Protein AF-A0A4Y3JP46-F1 (afdb_monomer_lite)

Secondary structure (DSSP, 8-state):
-HHHHHHHHHHHHHHS-----GGGGTEEEE-S----TT---TT-TTT-S--HHHHHHHHHHHHTTPEEEE-HHHHH-SSGGG-EEEEEHHHHHHSPPBBTTSPBP---TT--SEEEEEEGGGGGGHHHHHHHHHHHHT--GGGEEEEEE-SS--EE---SS-SEES--SEEEEE-TTTS-GGGS----S-GGG-SEEEEPSS-HHHHHHHHHHHHHHTT-TTTS--EEEGGGHHHHHHHHHHHHHHHHHHHHHHHHHHHHHHHHHHHHHHHHHHHHHHHHHHHTT--HHHHHHHHHHHHHHHHHHHHHHHHHHSS-----

Sequence (320 aa):
MASVLTLVELVNLSLLPSTYPDEFSEYAVFYNTYSGKNNHEVISIENNVLSAQQDRLYQYLEENGMLLIGTVSYFMEEKEINRKICVNVNYLQKYPIISVTGQKITISPEETQRVFLVPERLENQFQEIKEHYLHGYFLDESQADFYLIRSKQEIHTFHPDEEIIYYPNVIEVQTRNNSAGNLRQIITGMGHFDPVKVPITQSVEETFEPIKKVLEENYLLDNYPVLTPLSEIKKVDLQRGLGGIKQRSLEILFALYLLITMIAYLVLISLKIKKQKYTIWRLNGISMIKTYRMIFLPFFIQYGALVLYTTFMDAPFAWL

pLDDT: mean 83.61, std 14.85, range [32.0, 97.44]

Structure (mmCIF, N/CA/C/O backbone):
data_AF-A0A4Y3JP46-F1
#
_entry.id   AF-A0A4Y3JP46-F1
#
loop_
_atom_site.group_PDB
_atom_site.id
_atom_site.type_symbol
_atom_site.label_atom_id
_atom_site.label_alt_id
_atom_site.label_comp_id
_atom_site.label_asym_id
_atom_site.label_entity_id
_atom_site.label_seq_id
_atom_site.pdbx_PDB_ins_code
_atom_site.Cartn_x
_atom_site.Cartn_y
_atom_site.Cartn_z
_atom_site.occupancy
_atom_site.B_iso_or_equiv
_atom_site.auth_seq_id
_atom_site.auth_comp_id
_atom_site.auth_asym_id
_atom_site.auth_atom_id
_atom_site.pdbx_PDB_model_num
ATOM 1 N N . MET A 1 1 ? 15.973 -15.020 -25.506 1.00 39.41 1 MET A N 1
ATOM 2 C CA . MET A 1 1 ? 14.713 -15.638 -25.030 1.00 39.41 1 MET A CA 1
ATOM 3 C C . MET A 1 1 ? 13.953 -14.733 -24.057 1.00 39.41 1 MET A C 1
ATOM 5 O O . MET A 1 1 ? 12.736 -14.710 -24.149 1.00 39.41 1 MET A O 1
ATOM 9 N N . ALA A 1 2 ? 14.621 -13.919 -23.227 1.00 40.53 2 ALA A N 1
ATOM 10 C CA . ALA A 1 2 ? 13.969 -12.963 -22.317 1.00 40.53 2 ALA A CA 1
ATOM 11 C C . ALA A 1 2 ? 13.116 -11.870 -23.008 1.00 40.53 2 ALA A C 1
ATOM 13 O O . ALA A 1 2 ? 12.076 -11.488 -22.482 1.00 40.53 2 ALA A O 1
ATOM 14 N N . SER A 1 3 ? 13.486 -11.421 -24.217 1.00 47.06 3 SER A N 1
ATOM 15 C CA . SER A 1 3 ? 12.702 -10.437 -24.992 1.00 47.06 3 SER A CA 1
ATOM 16 C C . SER A 1 3 ? 11.345 -10.960 -25.478 1.00 47.06 3 SER A C 1
ATOM 18 O O . SER A 1 3 ? 10.408 -10.190 -25.655 1.00 47.06 3 SER A O 1
ATOM 20 N N . VAL A 1 4 ? 11.229 -12.273 -25.696 1.00 48.28 4 VAL A N 1
ATOM 21 C CA . VAL A 1 4 ? 9.959 -12.914 -26.066 1.00 48.28 4 VAL A CA 1
ATOM 22 C C . VAL A 1 4 ? 9.085 -13.078 -24.825 1.00 48.28 4 VAL A C 1
ATOM 24 O O . VAL A 1 4 ? 7.884 -12.857 -24.908 1.00 48.28 4 VAL A O 1
ATOM 27 N N . LEU A 1 5 ? 9.690 -13.389 -23.673 1.00 45.78 5 LEU A N 1
ATOM 28 C CA . LEU A 1 5 ? 8.987 -13.515 -22.394 1.00 45.78 5 LEU A CA 1
ATOM 29 C C . LEU A 1 5 ? 8.328 -12.189 -21.979 1.00 45.78 5 LEU A C 1
ATOM 31 O O . LEU A 1 5 ? 7.139 -12.164 -21.691 1.00 45.78 5 LEU A O 1
ATOM 35 N N . THR A 1 6 ? 9.065 -11.079 -22.082 1.00 57.62 6 THR A N 1
ATOM 36 C CA . THR A 1 6 ? 8.553 -9.724 -21.792 1.00 57.62 6 THR A CA 1
ATOM 37 C C . THR A 1 6 ? 7.458 -9.285 -22.761 1.00 57.62 6 THR A C 1
ATOM 39 O O . THR A 1 6 ? 6.500 -8.641 -22.349 1.00 57.62 6 THR A O 1
ATOM 42 N N . LEU A 1 7 ? 7.548 -9.651 -24.043 1.00 56.59 7 LEU A N 1
ATOM 43 C CA . LEU A 1 7 ? 6.473 -9.406 -25.013 1.00 56.59 7 LEU A CA 1
ATOM 44 C C . LEU A 1 7 ? 5.215 -10.227 -24.702 1.00 56.59 7 LEU A C 1
ATOM 46 O O . LEU A 1 7 ? 4.114 -9.705 -24.827 1.00 56.59 7 LEU A O 1
ATOM 50 N N . VAL A 1 8 ? 5.365 -11.486 -24.286 1.00 61.50 8 VAL A N 1
ATOM 51 C CA . VAL A 1 8 ? 4.240 -12.359 -23.910 1.00 61.50 8 VAL A CA 1
ATOM 52 C C . VAL A 1 8 ? 3.561 -11.866 -22.632 1.00 61.50 8 VAL A C 1
ATOM 54 O O . VAL A 1 8 ? 2.336 -11.787 -22.595 1.00 61.50 8 VAL A O 1
ATOM 57 N N . GLU A 1 9 ? 4.328 -11.474 -21.614 1.00 58.16 9 GLU A N 1
ATOM 58 C CA . GLU A 1 9 ? 3.799 -10.863 -20.387 1.00 58.16 9 GLU A CA 1
ATOM 59 C C . GLU A 1 9 ? 3.063 -9.554 -20.680 1.00 58.16 9 GLU A C 1
ATOM 61 O O . GLU A 1 9 ? 1.965 -9.336 -20.174 1.00 58.16 9 GLU A O 1
ATOM 66 N N . LEU A 1 10 ? 3.611 -8.714 -21.561 1.00 60.47 10 LEU A N 1
ATOM 67 C CA . LEU A 1 10 ? 2.988 -7.449 -21.933 1.00 60.47 10 LEU A CA 1
ATOM 68 C C . LEU A 1 10 ? 1.701 -7.642 -22.750 1.00 60.47 10 LEU A C 1
ATOM 70 O O . LEU A 1 10 ? 0.717 -6.935 -22.531 1.00 60.47 10 LEU A O 1
ATOM 74 N N . VAL A 1 11 ? 1.686 -8.621 -23.661 1.00 64.50 11 VAL A N 1
ATOM 75 C CA . VAL A 1 11 ? 0.476 -9.020 -24.393 1.00 64.50 11 VAL A CA 1
ATOM 76 C C . VAL A 1 11 ? -0.572 -9.540 -23.410 1.00 64.50 11 VAL A C 1
ATOM 78 O O . VAL A 1 11 ? -1.710 -9.083 -23.458 1.00 64.50 11 VAL A O 1
ATOM 81 N N . ASN A 1 12 ? -0.191 -10.399 -22.462 1.00 60.81 12 ASN A N 1
ATOM 82 C CA . ASN A 1 12 ? -1.101 -10.908 -21.435 1.00 60.81 12 ASN A CA 1
ATOM 83 C C . ASN A 1 12 ? -1.668 -9.793 -20.543 1.00 60.81 12 ASN A C 1
ATOM 85 O O . ASN A 1 12 ? -2.875 -9.773 -20.316 1.00 60.81 12 ASN A O 1
ATOM 89 N N . LEU A 1 13 ? -0.850 -8.831 -20.094 1.00 58.88 13 LEU A N 1
ATOM 90 C CA . LEU A 1 13 ? -1.345 -7.675 -19.339 1.00 58.88 13 LEU A CA 1
ATOM 91 C C . LEU A 1 13 ? -2.296 -6.800 -20.174 1.00 58.88 13 LEU A C 1
ATOM 93 O O . LEU A 1 13 ? -3.277 -6.299 -19.635 1.00 58.88 13 LEU A O 1
ATOM 97 N N . SER A 1 14 ? -2.034 -6.617 -21.474 1.00 59.97 14 SER A N 1
ATOM 98 C CA . SER A 1 14 ? -2.890 -5.804 -22.356 1.00 59.97 14 SER A CA 1
ATOM 99 C C . SER A 1 14 ? -4.226 -6.465 -22.713 1.00 59.97 14 SER A C 1
ATOM 101 O O . SER A 1 14 ? -5.148 -5.783 -23.157 1.00 59.97 14 SER A O 1
ATOM 103 N N . LEU A 1 15 ? -4.329 -7.786 -22.533 1.00 56.16 15 LEU A N 1
ATOM 104 C CA . LEU A 1 15 ? -5.532 -8.573 -22.807 1.00 56.16 15 LEU A CA 1
ATOM 105 C C . LEU A 1 15 ? -6.475 -8.680 -21.602 1.00 56.16 15 LEU A C 1
ATOM 107 O O . LEU A 1 15 ? -7.600 -9.148 -21.769 1.00 56.16 15 LEU A O 1
ATOM 111 N N . LEU A 1 16 ? -6.053 -8.257 -20.406 1.00 56.78 16 LEU A N 1
ATOM 112 C CA . LEU A 1 16 ? -6.919 -8.248 -19.232 1.00 56.78 16 LEU A CA 1
ATOM 113 C C . LEU A 1 16 ? -7.829 -7.010 -19.275 1.00 56.78 16 LEU A C 1
ATOM 115 O O . LEU A 1 16 ? -7.322 -5.891 -19.172 1.00 56.78 16 LEU A O 1
ATOM 119 N N . PRO A 1 17 ? -9.162 -7.163 -19.390 1.00 50.06 17 PRO A N 1
ATOM 120 C CA . PRO A 1 17 ? -10.061 -6.043 -19.163 1.00 50.06 17 PRO A CA 1
ATOM 121 C C . PRO A 1 17 ? -9.921 -5.625 -17.698 1.00 50.06 17 PRO A C 1
ATOM 123 O O . PRO A 1 17 ? -10.293 -6.364 -16.790 1.00 50.06 17 PRO A O 1
ATOM 126 N N . SER A 1 18 ? -9.342 -4.455 -17.443 1.00 56.53 18 SER A N 1
ATOM 127 C CA . SER A 1 18 ? -9.254 -3.909 -16.092 1.00 56.53 18 SER A CA 1
ATOM 128 C C . SER A 1 18 ? -10.522 -3.119 -15.777 1.00 56.53 18 SER A C 1
ATOM 130 O O . SER A 1 18 ? -10.496 -1.895 -15.662 1.00 56.53 18 SER A O 1
ATOM 132 N N . THR A 1 19 ? -11.660 -3.806 -15.700 1.00 68.69 19 THR A N 1
ATOM 133 C CA . THR A 1 19 ? -12.832 -3.240 -15.028 1.00 68.69 19 THR A CA 1
ATOM 134 C C . THR A 1 19 ? -12.627 -3.447 -13.541 1.00 68.69 19 THR A C 1
ATOM 136 O O . THR A 1 19 ? -12.820 -4.549 -13.036 1.00 68.69 19 THR A O 1
ATOM 139 N N . TYR A 1 20 ? -12.145 -2.403 -12.878 1.00 77.38 20 TYR A N 1
ATOM 140 C CA . TYR A 1 20 ? -12.084 -2.350 -11.426 1.00 77.38 20 TYR A CA 1
ATOM 141 C C . TYR A 1 20 ? -13.444 -1.922 -10.861 1.00 77.38 20 TYR A C 1
ATOM 143 O O . TYR A 1 20 ? -14.194 -1.247 -11.574 1.00 77.38 20 TYR A O 1
ATOM 151 N N . PRO A 1 21 ? -13.750 -2.253 -9.595 1.00 82.06 21 PRO A N 1
ATOM 152 C CA . PRO A 1 21 ? -14.850 -1.619 -8.879 1.00 82.06 21 PRO A CA 1
ATOM 153 C C . PRO A 1 21 ? -14.715 -0.092 -8.903 1.00 82.06 21 PRO A C 1
ATOM 155 O O . PRO A 1 21 ? -13.597 0.430 -8.871 1.00 82.06 21 PRO A O 1
ATOM 158 N N . ASP A 1 22 ? -15.841 0.624 -8.901 1.00 82.69 22 ASP A N 1
ATOM 159 C CA . ASP A 1 22 ? -15.857 2.096 -8.942 1.00 82.69 22 ASP A CA 1
ATOM 160 C C . ASP A 1 22 ? -15.002 2.714 -7.820 1.00 82.69 22 ASP A C 1
ATOM 162 O O . ASP A 1 22 ? -14.283 3.687 -8.048 1.00 82.69 22 ASP A O 1
ATOM 166 N N . GLU A 1 23 ? -14.972 2.073 -6.646 1.00 86.88 23 GLU A N 1
ATOM 167 C CA . GLU A 1 23 ? -14.188 2.506 -5.486 1.00 86.88 23 GLU A CA 1
ATOM 168 C C . GLU A 1 23 ? -12.673 2.595 -5.763 1.00 86.88 23 GLU A C 1
ATOM 170 O O . GLU A 1 23 ? -11.979 3.440 -5.200 1.00 86.88 23 GLU A O 1
ATOM 175 N N . PHE A 1 24 ? -12.125 1.791 -6.681 1.00 88.69 24 PHE A N 1
ATOM 176 C CA . PHE A 1 24 ? -10.704 1.880 -7.053 1.00 88.69 24 PHE A CA 1
ATOM 177 C C . PHE A 1 24 ? -10.374 3.185 -7.791 1.00 88.69 24 PHE A C 1
ATOM 179 O O . PHE A 1 24 ? -9.206 3.556 -7.899 1.00 88.69 24 PHE A O 1
ATOM 186 N N . SER A 1 25 ? -11.380 3.884 -8.314 1.00 90.88 25 SER A N 1
ATOM 187 C CA . SER A 1 25 ? -11.208 5.213 -8.905 1.00 90.88 25 SER A CA 1
ATOM 188 C C . SER A 1 25 ? -11.390 6.339 -7.885 1.00 90.88 25 SER A C 1
ATOM 190 O O . SER A 1 25 ? -11.078 7.482 -8.202 1.00 90.88 25 SER A O 1
ATOM 192 N N . GLU A 1 26 ? -11.858 6.034 -6.670 1.00 95.00 26 GLU A N 1
ATOM 193 C CA . GLU A 1 26 ? -12.011 6.995 -5.568 1.00 95.00 26 GLU A CA 1
ATOM 194 C C . GLU A 1 26 ? -10.748 7.115 -4.709 1.00 95.00 26 GLU A C 1
ATOM 196 O O . GLU A 1 26 ? -10.624 8.057 -3.930 1.00 95.00 26 GLU A O 1
ATOM 201 N N . TYR A 1 27 ? -9.801 6.182 -4.839 1.00 96.19 27 TYR A N 1
ATOM 202 C CA . TYR A 1 27 ? -8.557 6.184 -4.076 1.00 96.19 27 TYR A CA 1
ATOM 203 C C . TYR A 1 27 ? -7.334 6.107 -4.972 1.00 96.19 27 TYR A C 1
ATOM 205 O O . TYR A 1 27 ? -7.305 5.438 -6.007 1.00 96.19 27 TYR A O 1
ATOM 213 N N . ALA A 1 28 ? -6.275 6.747 -4.500 1.00 96.31 28 ALA A N 1
ATOM 214 C CA . ALA A 1 28 ? -4.968 6.701 -5.106 1.00 96.31 28 ALA A CA 1
ATOM 215 C C . ALA A 1 28 ? -3.901 6.270 -4.100 1.00 96.31 28 ALA A C 1
ATOM 217 O O . ALA A 1 28 ? -4.087 6.320 -2.883 1.00 96.31 28 ALA A O 1
ATOM 218 N N . VAL A 1 29 ? -2.765 5.843 -4.632 1.00 95.31 29 VAL A N 1
ATOM 219 C CA . VAL A 1 29 ? -1.592 5.427 -3.864 1.00 95.31 29 VAL A CA 1
ATOM 220 C C . VAL A 1 29 ? -0.357 6.115 -4.418 1.00 95.31 29 VAL A C 1
ATOM 222 O O . VAL A 1 29 ? -0.297 6.454 -5.604 1.00 95.31 29 VAL A O 1
ATOM 225 N N . PHE A 1 30 ? 0.650 6.322 -3.574 1.00 92.44 30 PHE A N 1
ATOM 226 C CA . PHE A 1 30 ? 1.959 6.724 -4.073 1.00 92.44 30 PHE A CA 1
ATOM 227 C C . PHE A 1 30 ? 2.579 5.523 -4.765 1.00 92.44 30 PHE A C 1
ATOM 229 O O . PHE A 1 30 ? 2.918 4.528 -4.128 1.00 92.44 30 PHE A O 1
ATOM 236 N N . TYR A 1 31 ? 2.687 5.600 -6.085 1.00 87.81 31 TYR A N 1
ATOM 237 C CA . TYR A 1 31 ? 3.165 4.497 -6.899 1.00 87.81 31 TYR A CA 1
ATOM 238 C C . TYR A 1 31 ? 4.441 4.887 -7.628 1.00 87.81 31 TYR A C 1
ATOM 240 O O . TYR A 1 31 ? 4.551 6.008 -8.117 1.00 87.81 31 TYR A O 1
ATOM 248 N N . ASN A 1 32 ? 5.390 3.951 -7.732 1.00 74.38 32 ASN A N 1
ATOM 249 C CA . ASN A 1 32 ? 6.778 4.226 -8.130 1.00 74.38 32 ASN A CA 1
ATOM 250 C C . ASN A 1 32 ? 7.513 5.115 -7.133 1.00 74.38 32 ASN A C 1
ATOM 252 O O . ASN A 1 32 ? 7.906 6.236 -7.448 1.00 74.38 32 ASN A O 1
ATOM 256 N N . THR A 1 33 ? 7.703 4.609 -5.924 1.00 76.44 33 THR A N 1
ATOM 257 C CA . THR A 1 33 ? 8.557 5.275 -4.945 1.00 76.44 33 THR A CA 1
ATOM 258 C C . THR A 1 33 ? 10.020 5.162 -5.359 1.00 76.44 33 THR A C 1
ATOM 260 O O . THR A 1 33 ? 10.461 4.090 -5.781 1.00 76.44 33 THR A O 1
ATOM 263 N N . TYR A 1 34 ? 10.787 6.239 -5.213 1.00 72.38 34 TYR A N 1
ATOM 264 C CA . TYR A 1 34 ? 12.215 6.252 -5.538 1.00 72.38 34 TYR A CA 1
ATOM 265 C C . TYR A 1 34 ? 13.067 6.413 -4.277 1.00 72.38 34 TYR A C 1
ATOM 267 O O . TYR A 1 34 ? 12.654 7.016 -3.284 1.00 72.38 34 TYR A O 1
ATOM 275 N N . SER A 1 35 ? 14.301 5.907 -4.330 1.00 65.00 35 SER A N 1
ATOM 276 C CA . SER A 1 35 ? 15.325 6.339 -3.382 1.00 65.00 35 SER A CA 1
ATOM 277 C C . SER A 1 35 ? 15.741 7.759 -3.758 1.00 65.00 35 SER A C 1
ATOM 279 O O . SER A 1 35 ? 16.409 7.968 -4.773 1.00 65.00 35 SER A O 1
ATOM 281 N N . GLY A 1 36 ? 15.292 8.732 -2.969 1.00 61.78 36 GLY A N 1
ATOM 282 C CA . GLY A 1 36 ? 15.588 10.145 -3.155 1.00 61.78 36 GLY A CA 1
ATOM 283 C C . GLY A 1 36 ? 17.079 10.478 -3.038 1.00 61.78 36 GLY A C 1
ATOM 284 O O . GLY A 1 36 ? 17.885 9.703 -2.520 1.00 61.78 36 GLY A O 1
ATOM 285 N N . LYS A 1 37 ? 17.455 11.674 -3.500 1.00 58.09 37 LYS A N 1
ATOM 286 C CA . LYS A 1 37 ? 18.837 12.192 -3.499 1.00 58.09 37 LYS A CA 1
ATOM 287 C C . LYS A 1 37 ? 19.380 12.459 -2.096 1.00 58.09 37 LYS A C 1
ATOM 289 O O . LYS A 1 37 ? 20.584 12.632 -1.929 1.00 58.09 37 LYS A O 1
ATOM 294 N N . ASN A 1 38 ? 18.500 12.510 -1.101 1.00 56.22 38 ASN A N 1
ATOM 295 C CA . ASN A 1 38 ? 18.836 12.914 0.260 1.00 56.22 38 ASN A CA 1
ATOM 296 C C . ASN A 1 38 ? 19.354 11.757 1.131 1.00 56.22 38 ASN A C 1
ATOM 298 O O . ASN A 1 38 ? 19.505 11.957 2.336 1.00 56.22 38 ASN A O 1
ATOM 302 N N . ASN A 1 39 ? 19.572 10.559 0.558 1.00 51.31 39 ASN A N 1
ATOM 303 C CA . ASN A 1 39 ? 19.925 9.311 1.260 1.00 51.31 39 ASN A CA 1
ATOM 304 C C . ASN A 1 39 ? 19.048 9.007 2.492 1.00 51.31 39 ASN A C 1
ATOM 306 O O . ASN A 1 39 ? 19.402 8.168 3.315 1.00 51.31 39 ASN A O 1
ATOM 310 N N . HIS A 1 40 ? 17.901 9.679 2.626 1.00 53.53 40 HIS A N 1
ATOM 311 C CA . HIS A 1 40 ? 16.853 9.267 3.533 1.00 53.53 40 HIS A CA 1
ATOM 312 C C . HIS A 1 40 ? 16.237 8.050 2.871 1.00 53.53 40 HIS A C 1
ATOM 314 O O . HIS A 1 40 ? 15.491 8.165 1.893 1.00 53.53 40 HIS A O 1
ATOM 320 N N . GLU A 1 41 ? 16.643 6.876 3.344 1.00 52.12 41 GLU A N 1
ATOM 321 C CA . GLU A 1 41 ? 15.962 5.654 2.975 1.00 52.12 41 GLU A CA 1
ATOM 322 C C . GLU A 1 41 ? 14.478 5.863 3.278 1.00 52.12 41 GLU A C 1
ATOM 324 O O . GLU A 1 41 ? 14.100 6.265 4.379 1.00 52.12 41 GLU A O 1
ATOM 329 N N . VAL A 1 42 ? 13.630 5.578 2.287 1.00 53.00 42 VAL A N 1
ATOM 330 C CA . VAL A 1 42 ? 12.175 5.480 2.479 1.00 53.00 42 VAL A CA 1
ATOM 331 C C . VAL A 1 42 ? 11.862 4.509 3.631 1.00 53.00 42 VAL A C 1
ATOM 333 O O . VAL A 1 42 ? 10.809 4.596 4.253 1.00 53.00 42 VAL A O 1
ATOM 336 N N . ILE A 1 43 ? 12.809 3.627 3.965 1.00 49.69 43 ILE A N 1
ATOM 337 C CA . ILE A 1 43 ? 12.795 2.741 5.120 1.00 49.69 43 ILE A CA 1
ATOM 338 C C . ILE A 1 43 ? 14.224 2.685 5.680 1.00 49.69 43 ILE A C 1
ATOM 340 O O . ILE A 1 43 ? 15.024 1.902 5.182 1.00 49.69 43 ILE A O 1
ATOM 344 N N . SER A 1 44 ? 14.571 3.486 6.695 1.00 43.31 44 SER A N 1
ATOM 345 C CA . SER A 1 44 ? 15.837 3.270 7.412 1.00 43.31 44 SER A CA 1
ATOM 346 C C . SER A 1 44 ? 15.701 2.042 8.312 1.00 43.31 44 SER A C 1
ATOM 348 O O . SER A 1 44 ? 15.168 2.135 9.422 1.00 43.31 44 SER A O 1
ATOM 350 N N . ILE A 1 45 ? 16.151 0.884 7.827 1.00 42.88 45 ILE A N 1
ATOM 351 C CA . ILE A 1 45 ? 16.072 -0.396 8.554 1.00 42.88 45 ILE A CA 1
ATOM 352 C C . ILE A 1 45 ? 16.947 -0.355 9.823 1.00 42.88 45 ILE A C 1
ATOM 354 O O . ILE A 1 45 ? 16.650 -1.028 10.807 1.00 42.88 45 ILE A O 1
ATOM 358 N N . GLU A 1 46 ? 17.990 0.481 9.846 1.00 39.47 46 GLU A N 1
ATOM 359 C CA . GLU A 1 46 ? 18.992 0.475 10.919 1.00 39.47 46 GLU A CA 1
ATOM 360 C C . GLU A 1 46 ? 18.564 1.170 12.223 1.00 39.47 46 GLU A C 1
ATOM 362 O O . GLU A 1 46 ? 19.092 0.822 13.277 1.00 39.47 46 GLU A O 1
ATOM 367 N N . ASN A 1 47 ? 17.608 2.111 12.204 1.00 41.50 47 ASN A N 1
ATOM 368 C CA . ASN A 1 47 ? 17.363 2.987 13.365 1.00 41.50 47 ASN A CA 1
ATOM 369 C C . ASN A 1 47 ? 15.981 2.886 14.017 1.00 41.50 47 ASN A C 1
ATOM 371 O O . ASN A 1 47 ? 15.742 3.589 14.995 1.00 41.50 47 ASN A O 1
ATOM 375 N N . ASN A 1 48 ? 15.086 2.006 13.552 1.00 46.22 48 ASN A N 1
ATOM 376 C CA . ASN A 1 48 ? 13.810 1.738 14.235 1.00 46.22 48 ASN A CA 1
ATOM 377 C C . ASN A 1 48 ? 12.966 2.999 14.549 1.00 46.22 48 ASN A C 1
ATOM 379 O O . ASN A 1 48 ? 12.197 3.015 15.509 1.00 46.22 48 ASN A O 1
ATOM 383 N N . VAL A 1 49 ? 13.059 4.056 13.737 1.00 50.81 49 VAL A N 1
ATOM 384 C CA . VAL A 1 49 ? 12.281 5.291 13.911 1.00 50.81 49 VAL A CA 1
ATOM 385 C C . VAL A 1 49 ? 11.805 5.766 12.542 1.00 50.81 49 VAL A C 1
ATOM 387 O O . VAL A 1 49 ? 12.619 5.968 11.644 1.00 50.81 49 VAL A O 1
ATOM 390 N N . LEU A 1 50 ? 10.487 5.946 12.385 1.00 58.06 50 LEU A N 1
ATOM 391 C CA . LEU A 1 50 ? 9.945 6.686 11.244 1.00 58.06 50 LEU A CA 1
ATOM 392 C C . LEU A 1 50 ? 10.557 8.081 11.281 1.00 58.06 50 LEU A C 1
ATOM 394 O O . LEU A 1 50 ? 10.514 8.732 12.329 1.00 58.06 50 LEU A O 1
ATOM 398 N N . SER A 1 51 ? 11.137 8.544 10.178 1.00 69.81 51 SER A N 1
ATOM 399 C CA . SER A 1 51 ? 11.727 9.878 10.179 1.00 69.81 51 SER A CA 1
ATOM 400 C C . SER A 1 51 ? 10.641 10.908 10.524 1.00 69.81 51 SER A C 1
ATOM 402 O O . SER A 1 51 ? 9.474 10.740 10.157 1.00 69.81 51 SER A O 1
ATOM 404 N N . ALA A 1 52 ? 10.989 11.973 11.252 1.00 76.19 52 ALA A N 1
ATOM 405 C CA . ALA A 1 52 ? 10.018 13.010 11.621 1.00 76.19 52 ALA A CA 1
ATOM 406 C C . ALA A 1 52 ? 9.289 13.568 10.381 1.00 76.19 52 ALA A C 1
ATOM 408 O O . ALA A 1 52 ? 8.124 13.944 10.448 1.00 76.19 52 ALA A O 1
ATOM 409 N N . GLN A 1 53 ? 9.968 13.551 9.234 1.00 79.50 53 GLN A N 1
ATOM 410 C CA . GLN A 1 53 ? 9.452 13.893 7.917 1.00 79.50 53 GLN A CA 1
ATOM 411 C C . GLN A 1 53 ? 8.310 12.966 7.470 1.00 79.50 53 GLN 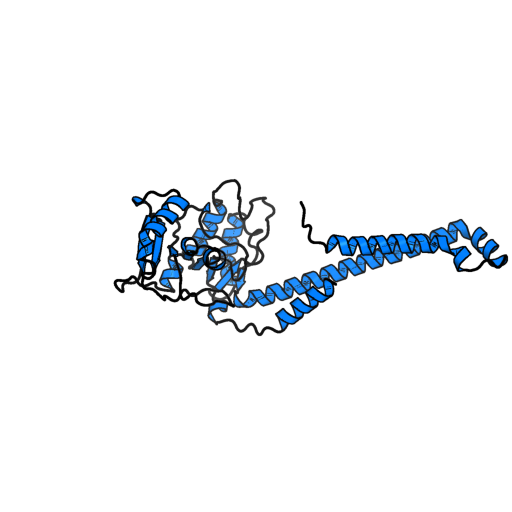A C 1
ATOM 413 O O . GLN A 1 53 ? 7.270 13.437 7.010 1.00 79.50 53 GLN A O 1
ATOM 418 N N . GLN A 1 54 ? 8.477 11.649 7.613 1.00 79.69 54 GLN A N 1
ATOM 419 C CA . GLN A 1 54 ? 7.446 10.670 7.261 1.00 79.69 54 GLN A CA 1
ATOM 420 C C . GLN A 1 54 ? 6.249 10.728 8.212 1.00 79.69 54 GLN A C 1
ATOM 422 O O . GLN A 1 54 ? 5.116 10.567 7.764 1.00 79.69 54 GLN A O 1
ATOM 427 N N . ASP A 1 55 ? 6.479 11.012 9.497 1.00 83.88 55 ASP A N 1
ATOM 428 C CA . ASP A 1 55 ? 5.395 11.172 10.473 1.00 83.88 55 ASP A CA 1
ATOM 429 C C . ASP A 1 55 ? 4.516 12.386 10.133 1.00 83.88 55 ASP A C 1
ATOM 431 O O . ASP A 1 55 ? 3.292 12.296 10.192 1.00 83.88 55 ASP A O 1
ATOM 435 N N . ARG A 1 56 ? 5.118 13.489 9.658 1.00 88.38 56 ARG A N 1
ATOM 436 C CA . ARG A 1 56 ? 4.377 14.661 9.158 1.00 88.38 56 ARG A CA 1
ATOM 437 C C . ARG A 1 56 ? 3.516 14.347 7.941 1.00 88.38 56 ARG A C 1
ATOM 439 O O . ARG A 1 56 ? 2.368 14.787 7.892 1.00 88.38 56 ARG A O 1
ATOM 446 N N . LEU A 1 57 ? 4.047 13.591 6.979 1.00 89.81 57 LEU A N 1
ATOM 447 C CA . LEU A 1 57 ? 3.266 13.145 5.826 1.00 89.81 57 LEU A CA 1
ATOM 448 C C . LEU A 1 57 ? 2.108 12.248 6.274 1.00 89.81 57 LEU A C 1
ATOM 450 O O . LEU A 1 57 ? 0.971 12.492 5.885 1.00 89.81 57 LEU A O 1
ATOM 454 N N . TYR A 1 58 ? 2.381 11.251 7.117 1.00 88.94 58 TYR A N 1
ATOM 455 C CA . TYR A 1 58 ? 1.358 10.342 7.633 1.00 88.94 58 TYR A CA 1
ATOM 456 C C . TYR A 1 58 ? 0.251 11.104 8.371 1.00 88.94 58 TYR A C 1
ATOM 458 O O . TYR A 1 58 ? -0.923 10.889 8.082 1.00 88.94 58 TYR A O 1
ATOM 466 N N . GLN A 1 59 ? 0.618 12.031 9.265 1.00 90.88 59 GLN A N 1
ATOM 467 C CA . GLN A 1 59 ? -0.325 12.893 9.978 1.00 90.88 59 GLN A CA 1
ATOM 468 C C . GLN A 1 59 ? -1.229 13.644 8.997 1.00 90.88 59 GLN A C 1
ATOM 470 O O . GLN A 1 59 ? -2.449 13.606 9.135 1.00 90.88 59 GLN A O 1
ATOM 475 N N . TYR A 1 60 ? -0.637 14.303 7.998 1.00 94.75 60 TYR A N 1
ATOM 476 C CA . TYR A 1 60 ? -1.403 15.053 7.010 1.00 94.75 60 TYR A CA 1
ATOM 477 C C . TYR A 1 60 ? -2.383 14.150 6.250 1.00 94.75 60 TYR A C 1
ATOM 479 O O . TYR A 1 60 ? -3.549 14.501 6.089 1.00 94.75 60 TYR A O 1
ATOM 487 N N . LEU A 1 61 ? -1.933 12.977 5.800 1.00 94.94 61 LEU A N 1
ATOM 488 C CA . LEU A 1 61 ? -2.778 12.030 5.072 1.00 94.94 61 LEU A CA 1
ATOM 489 C C . LEU A 1 61 ? -3.922 11.502 5.951 1.00 94.94 61 LEU A C 1
ATOM 491 O O . LEU A 1 61 ? -5.066 11.461 5.502 1.00 94.94 61 LEU A O 1
ATOM 495 N N . GLU A 1 62 ? -3.638 11.140 7.204 1.00 93.00 62 GLU A N 1
ATOM 496 C CA . GLU A 1 62 ? -4.634 10.665 8.172 1.00 93.00 62 GLU A CA 1
ATOM 497 C C . GLU A 1 62 ? -5.706 11.724 8.461 1.00 93.00 62 GLU A C 1
ATOM 499 O O . GLU A 1 62 ? -6.898 11.419 8.379 1.00 93.00 62 GLU A O 1
ATOM 504 N N . GLU A 1 63 ? -5.303 12.975 8.710 1.00 94.62 63 GLU A N 1
ATOM 505 C CA . GLU A 1 63 ? -6.210 14.114 8.926 1.00 94.62 63 GLU A CA 1
ATOM 506 C C . GLU A 1 63 ? -7.080 14.420 7.693 1.00 94.62 63 GLU A C 1
ATOM 508 O O . GLU A 1 63 ? -8.182 14.950 7.831 1.00 94.62 63 GLU A O 1
ATOM 513 N N . ASN A 1 64 ? -6.619 14.042 6.496 1.00 95.94 64 ASN A N 1
ATOM 514 C CA . ASN A 1 64 ? -7.336 14.208 5.228 1.00 95.94 64 ASN A CA 1
ATOM 515 C C . ASN A 1 64 ? -8.023 12.917 4.744 1.00 95.94 64 ASN A C 1
ATOM 517 O O . ASN A 1 64 ? -8.324 12.769 3.560 1.00 95.94 64 ASN A O 1
ATOM 521 N N . GLY A 1 65 ? -8.314 11.983 5.653 1.00 95.81 65 GLY A N 1
ATOM 522 C CA . GLY A 1 65 ? -9.196 10.848 5.365 1.00 95.81 65 GLY A CA 1
ATOM 523 C C . GLY A 1 65 ? -8.521 9.655 4.688 1.00 95.81 65 GLY A C 1
ATOM 524 O O . GLY A 1 65 ? -9.216 8.796 4.146 1.00 95.81 65 GLY A O 1
ATOM 525 N N . MET A 1 66 ? -7.188 9.565 4.728 1.00 95.62 66 MET A N 1
ATOM 526 C CA . MET A 1 66 ? -6.456 8.360 4.326 1.00 95.62 66 MET A CA 1
ATOM 527 C C . MET A 1 66 ? -7.045 7.116 4.985 1.00 95.62 66 MET A C 1
ATOM 529 O O . MET A 1 66 ? -7.222 7.090 6.208 1.00 95.62 66 MET A O 1
ATOM 533 N N . LEU A 1 67 ? -7.246 6.057 4.203 1.00 96.69 67 LEU A N 1
ATOM 534 C CA . LEU A 1 67 ? -7.482 4.726 4.748 1.00 96.69 67 LEU A CA 1
ATOM 535 C C . LEU A 1 67 ? -6.150 3.999 4.888 1.00 96.69 67 LEU A C 1
ATOM 537 O O . LEU A 1 67 ? -5.357 3.952 3.948 1.00 96.69 67 LEU A O 1
ATOM 541 N N . LEU A 1 68 ? -5.935 3.394 6.049 1.00 95.50 68 LEU A N 1
ATOM 542 C CA . LEU A 1 68 ? -4.899 2.390 6.225 1.00 95.50 68 LEU A CA 1
ATOM 543 C C . LEU A 1 68 ? -5.547 1.011 6.107 1.00 95.50 68 LEU A C 1
ATOM 545 O O . LEU A 1 68 ? -6.526 0.737 6.799 1.00 95.50 68 LEU A O 1
ATOM 549 N N . ILE A 1 69 ? -5.011 0.161 5.235 1.00 95.94 69 ILE A N 1
ATOM 550 C CA . ILE A 1 69 ? -5.425 -1.235 5.056 1.00 95.94 69 ILE A CA 1
ATOM 551 C C . ILE A 1 69 ? -4.226 -2.072 4.591 1.00 95.94 69 ILE A C 1
ATOM 553 O O . ILE A 1 69 ? -4.017 -2.341 3.408 1.00 95.94 69 ILE A O 1
ATOM 557 N N . GLY A 1 70 ? -3.390 -2.461 5.551 1.00 94.19 70 GLY A N 1
ATOM 558 C CA . GLY A 1 70 ? -2.223 -3.313 5.332 1.00 94.19 70 GLY A CA 1
ATOM 559 C C . GLY A 1 70 ? -2.590 -4.791 5.433 1.00 94.19 70 GLY A C 1
ATOM 560 O O . GLY A 1 70 ? -2.884 -5.278 6.521 1.00 94.19 70 GLY A O 1
ATOM 561 N N . THR A 1 71 ? -2.541 -5.517 4.315 1.00 93.75 71 THR A N 1
ATOM 562 C CA . THR A 1 71 ? -2.936 -6.940 4.235 1.00 93.75 71 THR A CA 1
ATOM 563 C C . THR A 1 71 ? -1.779 -7.886 3.905 1.00 93.75 71 THR A C 1
ATOM 565 O O . THR A 1 71 ? -1.990 -9.088 3.780 1.00 93.75 71 THR A O 1
ATOM 568 N N . VAL A 1 72 ? -0.552 -7.377 3.743 1.00 90.19 72 VAL A N 1
ATOM 569 C CA . VAL A 1 72 ? 0.609 -8.195 3.335 1.00 90.19 72 VAL A CA 1
ATOM 570 C C . VAL A 1 72 ? 0.834 -9.358 4.303 1.00 90.19 72 VAL A C 1
ATOM 572 O O . VAL A 1 72 ? 0.957 -10.499 3.867 1.00 90.19 72 VAL A O 1
ATOM 575 N N . SER A 1 73 ? 0.801 -9.093 5.613 1.00 90.88 73 SER A N 1
ATOM 576 C CA . SER A 1 73 ? 0.937 -10.133 6.641 1.00 90.88 73 SER A CA 1
ATOM 577 C C . SER A 1 73 ? -0.173 -11.186 6.548 1.00 90.88 73 SER A C 1
ATOM 579 O O . SER A 1 73 ? 0.109 -12.375 6.645 1.00 90.88 73 SER A O 1
ATOM 581 N N . TYR A 1 74 ? -1.417 -10.785 6.280 1.00 93.25 74 TYR A N 1
ATOM 582 C CA . TYR A 1 74 ? -2.525 -11.725 6.104 1.00 93.25 74 TYR A CA 1
ATOM 583 C C . TYR A 1 74 ? -2.285 -12.730 4.966 1.00 93.25 74 TYR A C 1
ATOM 585 O O . TYR A 1 74 ? -2.567 -13.917 5.133 1.00 93.25 74 TYR A O 1
ATOM 593 N N . PHE A 1 75 ? -1.746 -12.272 3.833 1.00 90.38 75 PHE A N 1
ATOM 594 C CA . PHE A 1 75 ? -1.513 -13.124 2.663 1.00 90.38 75 PHE A CA 1
ATOM 595 C C . PHE A 1 75 ? -0.197 -13.908 2.715 1.00 90.38 75 PHE A C 1
ATOM 597 O O . PHE A 1 75 ? -0.136 -15.012 2.178 1.00 90.38 75 PHE A O 1
ATOM 604 N N . MET A 1 76 ? 0.854 -13.349 3.323 1.00 89.50 76 MET A N 1
ATOM 605 C CA . MET A 1 76 ? 2.202 -13.928 3.275 1.00 89.50 76 MET A CA 1
ATOM 606 C C . MET A 1 76 ? 2.566 -14.781 4.494 1.00 89.50 76 MET A C 1
ATOM 608 O O . MET A 1 76 ? 3.443 -15.634 4.382 1.00 89.50 76 MET A O 1
ATOM 612 N N . GLU A 1 77 ? 1.925 -14.587 5.650 1.00 90.69 77 GLU A N 1
ATOM 613 C CA . GLU A 1 77 ? 2.256 -15.362 6.851 1.00 90.69 77 GLU A CA 1
ATOM 614 C C . GLU A 1 77 ? 1.761 -16.811 6.755 1.00 90.69 77 GLU A C 1
ATOM 616 O O . GLU A 1 77 ? 0.590 -17.100 6.478 1.00 90.69 77 GLU A O 1
ATOM 621 N N . GLU A 1 78 ? 2.655 -17.750 7.061 1.00 88.31 78 GLU A N 1
ATOM 622 C CA . GLU A 1 78 ? 2.330 -19.177 7.074 1.00 88.31 78 GLU A CA 1
ATOM 623 C C . GLU A 1 78 ? 1.441 -19.542 8.265 1.00 88.31 78 GLU A C 1
ATOM 625 O O . GLU A 1 78 ? 0.470 -20.288 8.121 1.00 88.31 78 GLU A O 1
ATOM 630 N N . LYS A 1 79 ? 1.760 -19.005 9.449 1.00 88.00 79 LYS A N 1
ATOM 631 C CA . LYS A 1 79 ? 1.044 -19.313 10.688 1.00 88.00 79 LYS A CA 1
ATOM 632 C C . LYS A 1 79 ? -0.209 -18.461 10.811 1.00 88.00 79 LYS A C 1
ATOM 634 O O . LYS A 1 79 ? -0.139 -17.237 10.762 1.00 88.00 79 LYS A O 1
ATOM 639 N N . GLU A 1 80 ? -1.343 -19.113 11.067 1.00 85.44 80 GLU A N 1
ATOM 640 C CA . GLU A 1 80 ? -2.640 -18.442 11.215 1.00 85.44 80 GLU A CA 1
ATOM 641 C C . GLU A 1 80 ? -2.596 -17.339 12.289 1.00 85.44 80 GLU A C 1
ATOM 643 O O . GLU A 1 80 ? -3.089 -16.240 12.053 1.00 85.44 80 GLU A O 1
ATOM 648 N N . ILE A 1 81 ? -1.918 -17.585 13.413 1.00 86.12 81 ILE A N 1
ATOM 649 C CA . ILE A 1 81 ? -1.781 -16.622 14.516 1.00 86.12 81 ILE A CA 1
ATOM 650 C C . ILE A 1 81 ? -1.019 -15.340 14.140 1.00 86.12 81 ILE A C 1
ATOM 652 O O . ILE A 1 81 ? -1.248 -14.304 14.752 1.00 86.12 81 ILE A O 1
ATOM 656 N N . ASN A 1 82 ? -0.155 -15.391 13.119 1.00 87.00 82 ASN A N 1
ATOM 657 C CA . ASN A 1 82 ? 0.626 -14.238 12.668 1.00 87.00 82 ASN A CA 1
ATOM 658 C C . ASN A 1 82 ? -0.110 -13.403 11.612 1.00 87.00 82 ASN A C 1
ATOM 660 O O . ASN A 1 82 ? 0.236 -12.240 11.402 1.00 87.00 82 ASN A O 1
ATOM 664 N N . ARG A 1 83 ? -1.095 -13.985 10.914 1.00 92.19 83 ARG A N 1
ATOM 665 C CA . ARG A 1 83 ? -1.815 -13.327 9.815 1.00 92.19 83 ARG A CA 1
ATOM 666 C C . ARG A 1 83 ? -2.653 -12.177 10.353 1.00 92.19 83 ARG A C 1
ATOM 668 O O . ARG A 1 83 ? -3.776 -12.377 10.813 1.00 92.19 83 ARG A O 1
ATOM 675 N N . LYS A 1 84 ? -2.142 -10.956 10.243 1.00 93.44 84 LYS A N 1
ATOM 676 C CA . LYS A 1 84 ? -2.875 -9.757 10.651 1.00 93.44 84 LYS A CA 1
ATOM 677 C C . LYS A 1 84 ? -3.235 -8.863 9.480 1.00 93.44 84 LYS A C 1
ATOM 679 O O . LYS A 1 84 ? -2.550 -8.828 8.456 1.00 93.44 84 LYS A O 1
ATOM 684 N N . ILE A 1 85 ? -4.284 -8.086 9.695 1.00 95.69 85 ILE A N 1
ATOM 685 C CA . ILE A 1 85 ? -4.644 -6.936 8.875 1.00 95.69 85 ILE A CA 1
ATOM 686 C C . ILE A 1 85 ? -4.465 -5.691 9.739 1.00 95.69 85 ILE A C 1
ATOM 688 O O . ILE A 1 85 ? -4.931 -5.662 10.873 1.00 95.69 85 ILE A O 1
ATOM 692 N N . CYS A 1 86 ? -3.791 -4.669 9.228 1.00 95.25 86 CYS A N 1
ATOM 693 C CA . CYS A 1 86 ? -3.645 -3.392 9.925 1.00 95.25 86 CYS A CA 1
ATOM 694 C C . CYS A 1 86 ? -4.596 -2.364 9.314 1.00 95.25 86 CYS A C 1
ATOM 696 O O . CYS A 1 86 ? -4.566 -2.166 8.101 1.00 95.25 86 CYS A O 1
ATOM 698 N N . VAL A 1 87 ? -5.400 -1.695 10.138 1.00 96.81 87 VAL A N 1
ATOM 699 C CA . VAL A 1 87 ? -6.337 -0.648 9.703 1.00 96.81 87 VAL A CA 1
ATOM 700 C C . VAL A 1 87 ? -6.231 0.598 10.570 1.00 96.81 87 VAL A C 1
ATOM 702 O O . VAL A 1 87 ? -5.722 0.514 11.681 1.00 96.81 87 VAL A O 1
ATOM 705 N N . ASN A 1 88 ? -6.716 1.750 10.104 1.00 96.00 88 ASN A N 1
ATOM 706 C CA . ASN A 1 88 ? -6.820 2.962 10.927 1.00 96.00 88 ASN A CA 1
ATOM 707 C C . ASN A 1 88 ? -8.276 3.312 11.262 1.00 96.00 88 ASN A C 1
ATOM 709 O O . ASN A 1 88 ? -9.225 2.666 10.814 1.00 96.00 88 ASN A O 1
ATOM 713 N N . VAL A 1 89 ? -8.460 4.369 12.053 1.00 96.19 89 VAL A N 1
ATOM 714 C CA . VAL A 1 89 ? -9.792 4.830 12.472 1.00 96.19 89 VAL A CA 1
ATOM 715 C C . VAL A 1 89 ? -10.651 5.259 11.276 1.00 96.19 89 VAL A C 1
ATOM 717 O O . VAL A 1 89 ? -11.838 4.940 11.248 1.00 96.19 89 VAL A O 1
ATOM 720 N N . ASN A 1 90 ? -10.068 5.901 10.257 1.00 97.06 90 ASN A N 1
ATOM 721 C CA . ASN A 1 90 ? -10.789 6.284 9.035 1.00 97.06 90 ASN A CA 1
ATOM 722 C C . ASN A 1 90 ? -11.345 5.057 8.292 1.00 97.06 90 ASN A C 1
ATOM 724 O O . ASN A 1 90 ? -12.484 5.081 7.825 1.00 97.06 90 ASN A O 1
ATOM 728 N N . TYR A 1 91 ? -10.582 3.956 8.242 1.00 97.25 91 TYR A N 1
ATOM 729 C CA . TYR A 1 91 ? -11.069 2.686 7.703 1.00 97.25 91 TYR A CA 1
ATOM 730 C C . TYR A 1 91 ? -12.276 2.173 8.488 1.00 97.25 91 TYR A C 1
ATOM 732 O O . TYR A 1 91 ? -13.296 1.868 7.881 1.00 97.25 91 TYR A O 1
ATOM 740 N N . LEU A 1 92 ? -12.216 2.142 9.824 1.00 96.75 92 LEU A N 1
ATOM 741 C CA . LEU A 1 92 ? -13.340 1.676 10.652 1.00 96.75 92 LEU A CA 1
ATOM 742 C C . LEU A 1 92 ? -14.589 2.563 10.538 1.00 96.75 92 LEU A C 1
ATOM 744 O O . LEU A 1 92 ? -15.709 2.075 10.688 1.00 96.75 92 LEU A O 1
ATOM 748 N N . GLN A 1 93 ? -14.418 3.861 10.275 1.00 96.19 93 GLN A N 1
ATOM 749 C CA . GLN A 1 93 ? -15.537 4.770 10.020 1.00 96.19 93 GLN A CA 1
ATOM 750 C C . GLN A 1 93 ? -16.246 4.437 8.702 1.00 96.19 93 GLN A C 1
ATOM 752 O O . GLN A 1 93 ? -17.478 4.461 8.658 1.00 96.19 93 GLN A O 1
ATOM 757 N N . LYS A 1 94 ? -15.484 4.102 7.651 1.00 96.00 94 LYS A N 1
ATOM 758 C CA . LYS A 1 94 ? -16.031 3.704 6.345 1.00 96.00 94 LYS A CA 1
ATOM 759 C C . LYS A 1 94 ? -16.588 2.277 6.353 1.00 96.00 94 LYS A C 1
ATOM 761 O O . LYS A 1 94 ? -17.671 2.046 5.821 1.00 96.00 94 LYS A O 1
ATOM 766 N N . TYR A 1 95 ? -15.877 1.356 7.000 1.00 96.19 95 TYR A N 1
ATOM 767 C CA . TYR A 1 95 ? -16.161 -0.076 7.090 1.00 96.19 95 TYR A CA 1
ATOM 768 C C . TYR A 1 95 ? -16.325 -0.501 8.556 1.00 96.19 95 TYR A C 1
ATOM 770 O O . TYR A 1 95 ? -15.366 -0.949 9.191 1.00 96.19 95 TYR A O 1
ATOM 778 N N . PRO A 1 96 ? -17.533 -0.347 9.135 1.00 95.88 96 PRO A N 1
ATOM 779 C CA . PRO A 1 96 ? -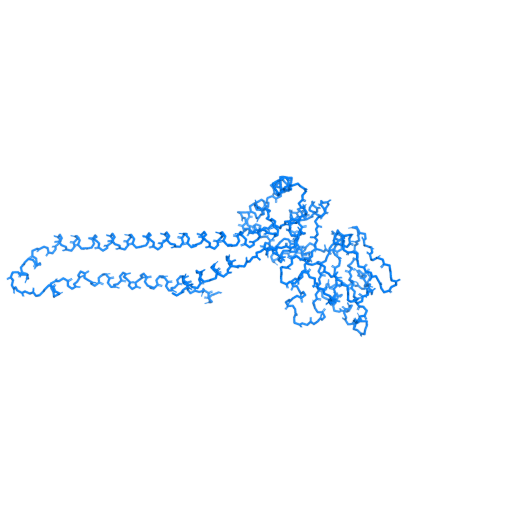17.747 -0.609 10.550 1.00 95.88 96 PRO A CA 1
ATOM 780 C C . PRO A 1 96 ? -17.584 -2.085 10.899 1.00 95.88 96 PRO A C 1
ATOM 782 O O . PRO A 1 96 ? -18.298 -2.940 10.377 1.00 95.88 96 PRO A O 1
ATOM 785 N N . ILE A 1 97 ? -16.722 -2.358 11.876 1.00 96.94 97 ILE A N 1
ATOM 786 C CA . ILE A 1 97 ? -16.559 -3.688 12.464 1.00 96.94 97 ILE A CA 1
ATOM 787 C C . ILE A 1 97 ? -17.477 -3.824 13.681 1.00 96.94 97 ILE A C 1
ATOM 789 O O . ILE A 1 97 ? -17.579 -2.923 14.515 1.00 96.94 97 ILE A O 1
ATOM 793 N N . ILE A 1 98 ? -18.161 -4.959 13.789 1.00 97.00 98 ILE A N 1
ATOM 794 C CA . ILE A 1 98 ? -19.167 -5.247 14.811 1.00 97.00 98 ILE A CA 1
ATOM 795 C C . ILE A 1 98 ? -18.589 -6.168 15.894 1.00 97.00 98 ILE A C 1
ATOM 797 O O . ILE A 1 98 ? -18.051 -7.239 15.605 1.00 97.00 98 ILE A O 1
ATOM 801 N N . SER A 1 99 ? -18.731 -5.776 17.158 1.00 96.69 99 SER A N 1
ATOM 802 C CA . SER A 1 99 ? -18.395 -6.597 18.322 1.00 96.69 99 SER A CA 1
ATOM 803 C C . SER A 1 99 ? -19.322 -7.812 18.443 1.00 96.69 99 SER A C 1
ATOM 805 O O . SER A 1 99 ? -20.436 -7.830 17.906 1.00 96.69 99 SER A O 1
ATOM 807 N N . VAL A 1 100 ? -18.931 -8.806 19.241 1.00 96.12 100 VAL A N 1
ATOM 808 C CA . VAL A 1 100 ? -19.820 -9.935 19.590 1.00 96.12 100 VAL A CA 1
ATOM 809 C C . VAL A 1 100 ? -21.141 -9.480 20.232 1.00 96.12 100 VAL A C 1
ATOM 811 O O . VAL A 1 100 ? -22.191 -10.075 19.993 1.00 96.12 100 VAL A O 1
ATOM 814 N N . THR A 1 101 ? -21.135 -8.347 20.945 1.00 94.25 101 THR A N 1
ATOM 815 C CA . THR A 1 101 ? -22.334 -7.736 21.549 1.00 94.25 101 THR A CA 1
ATOM 816 C C . THR A 1 101 ? -23.228 -6.994 20.546 1.00 94.25 101 THR A C 1
ATOM 818 O O . THR A 1 101 ? -24.292 -6.503 20.918 1.00 94.25 101 THR A O 1
ATOM 821 N N . GLY A 1 102 ? -22.841 -6.925 19.267 1.00 94.38 102 GLY A N 1
ATOM 822 C CA . GLY A 1 102 ? -23.602 -6.257 18.207 1.00 94.38 102 GLY A CA 1
ATOM 823 C C . GLY A 1 102 ? -23.392 -4.745 18.129 1.00 94.38 102 GLY A C 1
ATOM 824 O O . GLY A 1 102 ? -24.113 -4.072 17.394 1.00 94.38 102 GLY A O 1
ATOM 825 N N . GLN A 1 103 ? -22.424 -4.205 18.867 1.00 95.62 103 GLN A N 1
ATOM 826 C CA . GLN A 1 103 ? -22.071 -2.788 18.841 1.00 95.62 103 GLN A CA 1
ATOM 827 C C . GLN A 1 103 ? -20.969 -2.533 17.810 1.00 95.62 103 GLN A C 1
ATOM 829 O O . GLN A 1 103 ? -20.140 -3.399 17.547 1.00 95.62 103 GLN A O 1
ATOM 834 N N . LYS A 1 104 ? -20.942 -1.336 17.220 1.00 96.19 104 LYS A N 1
ATOM 835 C CA . LYS A 1 104 ? -19.839 -0.929 16.343 1.00 96.19 104 LYS A CA 1
ATOM 836 C C . LYS A 1 104 ? -18.589 -0.677 17.186 1.00 96.19 104 LYS A C 1
ATOM 838 O O . LYS A 1 104 ? -18.651 0.092 18.145 1.00 96.19 104 LYS A O 1
ATOM 843 N N . ILE A 1 105 ? -17.468 -1.286 16.813 1.00 96.19 105 ILE A N 1
ATOM 844 C CA . ILE A 1 105 ? -16.163 -0.970 17.391 1.00 96.19 105 ILE A CA 1
ATOM 845 C C . ILE A 1 105 ? -15.837 0.481 17.042 1.00 96.19 105 ILE A C 1
ATOM 847 O O . ILE A 1 105 ? -15.848 0.865 15.875 1.00 96.19 105 ILE A O 1
ATOM 851 N N . THR A 1 106 ? -15.582 1.292 18.064 1.00 95.19 106 THR A N 1
ATOM 852 C CA . THR A 1 106 ? -15.228 2.705 17.916 1.00 95.19 106 THR A CA 1
ATOM 853 C C . THR A 1 106 ? -13.957 2.943 18.711 1.00 95.19 106 THR A C 1
ATOM 855 O O . THR A 1 106 ? -13.953 2.729 19.919 1.00 95.19 106 THR A O 1
ATOM 858 N N . ILE A 1 107 ? -12.898 3.371 18.029 1.00 96.50 107 ILE A N 1
ATOM 859 C CA . ILE A 1 107 ? -11.589 3.665 18.619 1.00 96.50 107 ILE A CA 1
ATOM 860 C C . ILE A 1 107 ? -11.338 5.164 18.481 1.00 96.50 107 ILE A C 1
ATOM 862 O O . ILE A 1 107 ? 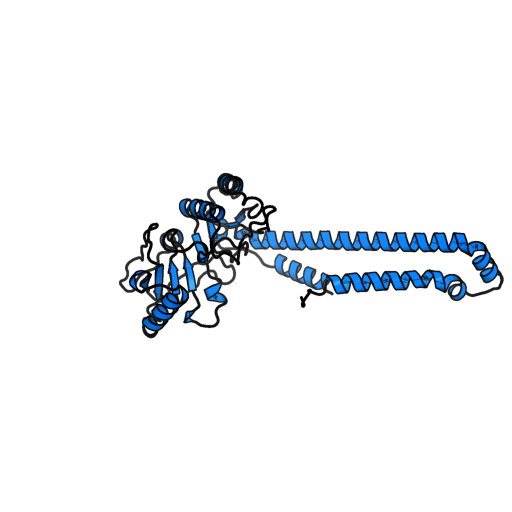-11.622 5.750 17.435 1.00 96.50 107 ILE A O 1
ATOM 866 N N . SER A 1 108 ? -10.842 5.794 19.546 1.00 94.94 108 SER A N 1
ATOM 867 C CA . SER A 1 108 ? -10.490 7.214 19.522 1.00 94.94 108 SER A CA 1
ATOM 868 C C . SER A 1 108 ? -9.270 7.441 18.621 1.00 94.94 108 SER A C 1
ATOM 870 O O . SER A 1 108 ? -8.306 6.690 18.746 1.00 94.94 108 SER A O 1
ATOM 872 N N . PRO A 1 109 ? -9.226 8.491 17.780 1.00 91.69 109 PRO A N 1
ATOM 873 C CA . PRO A 1 109 ? -8.002 8.873 17.066 1.00 91.69 109 PRO A CA 1
ATOM 874 C C . PRO A 1 109 ? -6.806 9.141 17.992 1.00 91.69 109 PRO A C 1
ATOM 876 O O . PRO A 1 109 ? -5.660 8.994 17.583 1.00 91.69 109 PRO A O 1
ATOM 879 N N . GLU A 1 110 ? -7.072 9.501 19.251 1.00 93.06 110 GLU A N 1
ATOM 880 C CA . GLU A 1 110 ? -6.042 9.769 20.257 1.00 93.06 110 GLU A CA 1
ATOM 881 C C . GLU A 1 110 ? -5.708 8.546 21.131 1.00 93.06 110 GLU A C 1
ATOM 883 O O . GLU A 1 110 ? -4.951 8.690 22.090 1.00 93.06 110 GLU A O 1
ATOM 888 N N . GLU A 1 111 ? -6.261 7.363 20.823 1.00 94.94 111 GLU A N 1
ATOM 889 C CA . GLU A 1 111 ? -6.000 6.116 21.556 1.00 94.94 111 GLU A CA 1
ATOM 890 C C . GLU A 1 111 ? -4.497 5.840 21.645 1.00 94.94 111 GLU A C 1
ATOM 892 O O . GLU A 1 111 ? -3.799 5.903 20.633 1.00 94.94 111 GLU A O 1
ATOM 897 N N . THR A 1 112 ? -4.006 5.540 22.845 1.00 93.44 112 THR A N 1
ATOM 898 C CA . THR A 1 112 ? -2.590 5.260 23.121 1.00 93.44 112 THR A CA 1
ATOM 899 C C . THR A 1 112 ? -2.334 3.775 23.338 1.00 93.44 112 THR A C 1
ATOM 901 O O . THR A 1 112 ? -1.207 3.320 23.138 1.00 93.44 112 THR A O 1
ATOM 904 N N . GLN A 1 113 ? -3.358 3.005 23.712 1.00 94.25 113 GLN A N 1
ATOM 905 C CA . GLN A 1 113 ? -3.256 1.561 23.839 1.00 94.25 113 GLN A CA 1
ATOM 906 C C . GLN A 1 113 ? -3.291 0.891 22.473 1.00 94.25 113 GLN A C 1
ATOM 908 O O . GLN A 1 113 ? -4.028 1.280 21.563 1.00 94.25 113 GLN A O 1
ATOM 913 N N . ARG A 1 114 ? -2.482 -0.155 22.312 1.00 94.31 114 ARG A N 1
ATOM 914 C CA . ARG A 1 114 ? -2.531 -0.985 21.107 1.00 94.31 114 ARG A CA 1
ATOM 915 C C . ARG A 1 114 ? -3.869 -1.694 21.044 1.00 94.31 114 ARG A C 1
ATOM 917 O O . ARG A 1 114 ? -4.263 -2.327 22.009 1.00 94.31 114 ARG A O 1
ATOM 924 N N . VAL A 1 115 ? -4.544 -1.627 19.908 1.00 96.88 115 VAL A N 1
ATOM 925 C CA . VAL A 1 115 ? -5.872 -2.222 19.769 1.00 96.88 115 VAL A CA 1
ATOM 926 C C . VAL A 1 115 ? -5.820 -3.400 18.812 1.00 96.88 115 VAL A C 1
ATOM 928 O O . VAL A 1 115 ? -5.424 -3.256 17.653 1.00 96.88 115 VAL A O 1
ATOM 931 N N . PHE A 1 116 ? -6.289 -4.552 19.282 1.00 96.94 116 PHE A N 1
ATOM 932 C CA . PHE A 1 116 ? -6.428 -5.768 18.491 1.00 96.94 116 PHE A CA 1
ATOM 933 C C . PHE A 1 116 ? -7.876 -6.252 18.507 1.00 96.94 116 PHE A C 1
ATOM 935 O O . PHE A 1 116 ? -8.501 -6.389 19.558 1.00 96.94 116 PHE A O 1
ATOM 942 N N . LEU A 1 117 ? -8.417 -6.544 17.330 1.00 97.44 117 LEU A N 1
ATOM 943 C CA . LEU A 1 117 ? -9.740 -7.130 17.168 1.00 97.44 117 LEU A CA 1
ATOM 944 C C . LEU A 1 117 ? -9.576 -8.593 16.765 1.00 97.44 117 LEU A C 1
ATOM 946 O O . LEU A 1 117 ? -8.956 -8.899 15.742 1.00 97.44 117 LEU A O 1
ATOM 950 N N . VAL A 1 118 ? -10.137 -9.488 17.572 1.00 97.00 118 VAL A N 1
ATOM 951 C CA . VAL A 1 118 ? -10.031 -10.938 17.407 1.00 97.00 118 VAL A CA 1
ATOM 952 C C . VAL A 1 118 ? -11.428 -11.505 17.141 1.00 97.00 118 VAL A C 1
ATOM 954 O O . VAL A 1 118 ? -12.337 -11.302 17.945 1.00 97.00 118 VAL A O 1
ATOM 957 N N . PRO A 1 119 ? -11.667 -12.197 16.020 1.00 96.38 119 PRO A N 1
ATOM 958 C CA . PRO A 1 119 ? -12.948 -12.823 15.737 1.00 96.38 119 PRO A CA 1
ATOM 959 C C . PRO A 1 119 ? -13.286 -13.929 16.735 1.00 96.38 119 PRO A C 1
ATOM 961 O O . PRO A 1 119 ? -12.435 -14.741 17.084 1.00 96.38 119 PRO A O 1
ATOM 964 N N . GLU A 1 120 ? -14.560 -14.031 17.107 1.00 95.69 120 GLU A N 1
ATOM 965 C CA . GLU A 1 120 ? -15.079 -15.036 18.049 1.00 95.69 120 GLU A CA 1
ATOM 966 C C . GLU A 1 120 ? -14.770 -16.492 17.642 1.00 95.69 120 GLU A C 1
ATOM 968 O O . GLU A 1 120 ? -14.637 -17.354 18.502 1.00 95.69 120 GLU A O 1
ATOM 973 N N . ARG A 1 121 ? -14.557 -16.797 16.349 1.00 94.75 121 ARG A N 1
ATOM 974 C CA . ARG A 1 121 ? -14.120 -18.144 15.919 1.00 94.75 121 ARG A CA 1
ATOM 975 C C . ARG A 1 121 ? -12.764 -18.549 16.511 1.00 94.75 121 ARG A C 1
ATOM 977 O O . ARG A 1 121 ? -12.463 -19.738 16.555 1.00 94.75 121 ARG A O 1
ATOM 984 N N . LEU A 1 122 ? -11.947 -17.571 16.907 1.00 94.31 122 LEU A N 1
ATOM 985 C CA . LEU A 1 122 ? -10.634 -17.752 17.523 1.00 94.31 122 LEU A CA 1
ATOM 986 C C . LEU A 1 122 ? -10.682 -17.592 19.050 1.00 94.31 122 LEU A C 1
ATOM 988 O O . LEU A 1 122 ? -9.634 -17.533 19.681 1.00 94.31 122 LEU A O 1
ATOM 992 N N . GLU A 1 123 ? -11.868 -17.566 19.670 1.00 93.19 123 GLU A N 1
ATOM 993 C CA . GLU A 1 123 ? -12.021 -17.409 21.124 1.00 93.19 123 GLU A CA 1
ATOM 994 C C . GLU A 1 123 ? -11.239 -18.474 21.916 1.00 93.19 123 GLU A C 1
ATOM 996 O O . GLU A 1 123 ? -10.562 -18.153 22.889 1.00 93.19 123 GLU A O 1
ATOM 1001 N N . ASN A 1 124 ? -11.214 -19.723 21.437 1.00 94.06 124 ASN A N 1
ATOM 1002 C CA . ASN A 1 124 ? -10.437 -20.805 22.059 1.00 94.06 124 ASN A CA 1
ATOM 1003 C C . ASN A 1 124 ? -8.913 -20.570 22.034 1.00 94.06 124 ASN A C 1
ATOM 1005 O O . ASN A 1 124 ? -8.195 -21.162 22.834 1.00 94.06 124 ASN A O 1
ATOM 1009 N N . GLN A 1 125 ? -8.421 -19.741 21.110 1.00 93.69 125 GLN A N 1
ATOM 1010 C CA . GLN A 1 125 ? -7.008 -19.367 20.963 1.00 93.69 125 GLN A CA 1
ATOM 1011 C C . GLN A 1 125 ? -6.741 -17.941 21.465 1.00 93.69 125 GLN A C 1
ATOM 1013 O O . GLN A 1 125 ? -5.629 -17.440 21.333 1.00 93.69 125 GLN A O 1
ATOM 1018 N N . PHE A 1 126 ? -7.740 -17.264 22.040 1.00 94.25 126 PHE A N 1
ATOM 1019 C CA . PHE A 1 126 ? -7.658 -15.842 22.366 1.00 94.25 126 PHE A CA 1
ATOM 1020 C C . PHE A 1 126 ? -6.486 -15.516 23.294 1.00 94.25 126 PHE A C 1
ATOM 1022 O O . PHE A 1 126 ? -5.781 -14.535 23.072 1.00 94.25 126 PHE A O 1
ATOM 1029 N N . GLN A 1 127 ? -6.241 -16.364 24.295 1.00 95.00 127 GLN A N 1
ATOM 1030 C CA . GLN A 1 127 ? -5.124 -16.179 25.218 1.00 95.00 127 GLN A CA 1
ATOM 1031 C C . GLN A 1 127 ? -3.764 -16.359 24.526 1.00 95.00 127 GLN A C 1
ATOM 1033 O O . GLN A 1 127 ? -2.863 -15.557 24.746 1.00 95.00 127 GLN A O 1
ATOM 1038 N N . GLU A 1 128 ? -3.633 -17.351 23.639 1.00 95.38 128 GLU A N 1
ATOM 1039 C CA . GLU A 1 128 ? -2.413 -17.575 22.849 1.00 95.38 128 GLU A CA 1
ATOM 1040 C C . GLU A 1 128 ? -2.141 -16.392 21.908 1.00 95.38 128 GLU A C 1
ATOM 1042 O O . GLU A 1 128 ? -1.018 -15.900 21.831 1.00 95.38 128 GLU A O 1
ATOM 1047 N N . ILE A 1 129 ? -3.183 -15.886 21.239 1.00 95.06 129 ILE A N 1
ATOM 1048 C CA . ILE A 1 129 ? -3.125 -14.689 20.389 1.00 95.06 129 ILE A CA 1
ATOM 1049 C C . ILE A 1 129 ? -2.675 -13.480 21.212 1.00 95.06 129 ILE A C 1
ATOM 1051 O O . ILE A 1 129 ? -1.741 -12.780 20.822 1.00 95.06 129 ILE A O 1
ATOM 1055 N N . LYS A 1 130 ? -3.309 -13.244 22.365 1.00 95.50 130 LYS A N 1
ATOM 1056 C CA . LYS A 1 130 ? -2.966 -12.137 23.261 1.00 95.50 130 LYS A CA 1
ATOM 1057 C C . LYS A 1 130 ? -1.493 -12.197 23.667 1.00 95.50 130 LYS A C 1
ATOM 1059 O O . LYS A 1 130 ? -0.773 -11.218 23.484 1.00 95.50 130 LYS A O 1
ATOM 1064 N N . GLU A 1 131 ? -1.027 -13.349 24.144 1.00 95.25 131 GLU A N 1
ATOM 1065 C CA . GLU A 1 131 ? 0.372 -13.562 24.535 1.00 95.25 131 GLU A CA 1
ATOM 1066 C C . GLU A 1 131 ? 1.338 -13.372 23.360 1.00 95.25 131 GLU A C 1
ATOM 1068 O O . GLU A 1 131 ? 2.369 -12.715 23.512 1.00 95.25 131 GLU A O 1
ATOM 1073 N N . HIS A 1 132 ? 0.985 -13.876 22.174 1.00 94.38 132 HIS A N 1
ATOM 1074 C CA . HIS A 1 132 ? 1.786 -13.731 20.962 1.00 94.38 132 HIS A CA 1
ATOM 1075 C C . HIS A 1 132 ? 2.014 -12.260 20.590 1.00 94.38 132 HIS A C 1
ATOM 1077 O O . HIS A 1 132 ? 3.158 -11.852 20.378 1.00 94.38 132 HIS A O 1
ATOM 1083 N N . TYR A 1 133 ? 0.951 -11.451 20.536 1.00 93.00 133 TYR A N 1
ATOM 1084 C CA . TYR A 1 133 ? 1.060 -10.041 20.150 1.00 93.00 133 TYR A CA 1
ATOM 1085 C C . TYR A 1 133 ? 1.691 -9.176 21.242 1.00 93.00 133 TYR A C 1
ATOM 1087 O O . TYR A 1 133 ? 2.507 -8.313 20.921 1.00 93.00 133 TYR A O 1
ATOM 1095 N N . LEU A 1 134 ? 1.386 -9.424 22.520 1.00 94.12 134 LEU A N 1
ATOM 1096 C CA . LEU A 1 134 ? 2.053 -8.729 23.626 1.00 94.12 134 LEU A CA 1
ATOM 1097 C C . LEU A 1 134 ? 3.562 -8.991 23.613 1.00 94.12 134 LEU A C 1
ATOM 1099 O O . LEU A 1 134 ? 4.352 -8.049 23.649 1.00 94.12 134 LEU A O 1
ATOM 1103 N N . HIS A 1 135 ? 3.972 -10.255 23.465 1.00 92.75 135 HIS A N 1
ATOM 1104 C CA . HIS A 1 135 ? 5.385 -10.615 23.373 1.00 92.75 135 HIS A CA 1
ATOM 1105 C C . HIS A 1 135 ? 6.038 -10.046 22.104 1.00 92.75 135 HIS A C 1
ATOM 1107 O O . HIS A 1 135 ? 7.130 -9.487 22.173 1.00 92.75 135 HIS A O 1
ATOM 1113 N N . GLY A 1 136 ? 5.377 -10.157 20.946 1.00 88.44 136 GLY A N 1
ATOM 1114 C CA . GLY A 1 136 ? 5.897 -9.676 19.662 1.00 88.44 136 GLY A CA 1
ATOM 1115 C C . GLY A 1 136 ? 6.134 -8.164 19.618 1.00 88.44 136 GLY A C 1
ATOM 1116 O O . GLY A 1 136 ? 7.047 -7.707 18.931 1.00 88.44 136 GLY A O 1
ATOM 1117 N N . TYR A 1 137 ? 5.353 -7.397 20.380 1.00 87.38 137 TYR A N 1
ATOM 1118 C CA . TYR A 1 137 ? 5.491 -5.946 20.494 1.00 87.38 137 TYR A CA 1
ATOM 1119 C C . TYR A 1 137 ? 6.209 -5.466 21.760 1.00 87.38 137 TYR A C 1
ATOM 1121 O O . TYR A 1 137 ? 6.367 -4.256 21.918 1.00 87.38 137 TYR A O 1
ATOM 1129 N N . PHE A 1 138 ? 6.663 -6.375 22.628 1.00 89.69 138 PHE A N 1
ATOM 1130 C CA . PHE A 1 138 ? 7.256 -6.052 23.932 1.00 89.69 138 PHE A CA 1
ATOM 1131 C C . PHE A 1 138 ? 6.338 -5.168 24.801 1.00 89.69 138 PHE A C 1
ATOM 1133 O O . PHE A 1 138 ? 6.775 -4.154 25.345 1.00 89.69 138 PHE A O 1
ATOM 1140 N N . LEU A 1 139 ? 5.057 -5.535 24.889 1.00 90.81 139 LEU A N 1
ATOM 1141 C CA . LEU A 1 139 ? 4.019 -4.800 25.616 1.00 90.81 139 LEU A CA 1
ATOM 1142 C C . LEU A 1 139 ? 3.598 -5.530 26.893 1.00 90.81 139 LEU A C 1
ATOM 1144 O O . LEU A 1 139 ? 3.466 -6.755 26.904 1.00 90.81 139 LEU A O 1
ATOM 1148 N N . ASP A 1 140 ? 3.284 -4.755 27.927 1.00 92.38 140 ASP A N 1
ATOM 1149 C CA . ASP A 1 140 ? 2.522 -5.226 29.082 1.00 92.38 140 ASP A CA 1
ATOM 1150 C C . ASP A 1 140 ? 1.019 -5.299 28.752 1.00 92.38 140 ASP A C 1
ATOM 1152 O O . ASP A 1 140 ? 0.518 -4.575 27.888 1.00 92.38 140 ASP A O 1
ATOM 1156 N N . GLU A 1 141 ? 0.257 -6.122 29.486 1.00 90.75 141 GLU A N 1
ATOM 1157 C CA . GLU A 1 141 ? -1.195 -6.255 29.266 1.00 90.75 141 GLU A CA 1
ATOM 1158 C C . GLU A 1 141 ? -1.963 -4.930 29.398 1.00 90.75 141 GLU A C 1
ATOM 1160 O O . GLU A 1 141 ? -3.003 -4.764 28.777 1.00 90.75 141 GLU A O 1
ATOM 1165 N N . SER A 1 142 ? -1.467 -3.985 30.201 1.00 92.25 142 SER A N 1
ATOM 1166 C CA . SER A 1 142 ? -2.089 -2.669 30.403 1.00 92.25 142 SER A CA 1
ATOM 1167 C C . SER A 1 142 ? -1.868 -1.693 29.244 1.00 92.25 142 SER A C 1
ATOM 1169 O O . SER A 1 142 ? -2.383 -0.577 29.286 1.00 92.25 142 SER A O 1
ATOM 1171 N N . GLN A 1 143 ? -1.065 -2.077 28.251 1.00 93.12 143 GLN A N 1
ATOM 1172 C CA . GLN A 1 143 ? -0.711 -1.251 27.097 1.00 93.12 143 GLN A CA 1
ATOM 1173 C C . GLN A 1 143 ? -1.437 -1.691 25.820 1.00 93.12 143 GLN A C 1
ATOM 1175 O O . GLN A 1 143 ? -1.185 -1.124 24.751 1.00 93.12 143 GLN A O 1
ATOM 1180 N N . ALA A 1 144 ? -2.299 -2.708 25.906 1.00 95.38 144 ALA A N 1
ATOM 1181 C CA . ALA A 1 144 ? -3.032 -3.229 24.769 1.00 95.38 144 ALA A CA 1
ATOM 1182 C C . ALA A 1 144 ? -4.444 -3.695 25.139 1.00 95.38 144 ALA A C 1
ATOM 1184 O O . ALA A 1 144 ? -4.638 -4.499 26.050 1.00 95.38 144 ALA A O 1
ATOM 1185 N N . ASP A 1 145 ? -5.405 -3.282 24.324 1.00 96.31 145 ASP A N 1
ATOM 1186 C CA . ASP A 1 145 ? -6.792 -3.703 24.383 1.00 96.31 145 ASP A CA 1
ATOM 1187 C C . ASP A 1 145 ? -7.086 -4.757 23.312 1.00 96.31 145 ASP A C 1
ATOM 1189 O O . ASP A 1 145 ? -6.751 -4.611 22.131 1.00 96.31 145 ASP A O 1
ATOM 1193 N N . PHE A 1 146 ? -7.770 -5.822 23.728 1.00 96.56 146 PHE A N 1
ATOM 1194 C CA . PHE A 1 146 ? -8.215 -6.899 22.849 1.00 96.56 146 PHE A CA 1
ATOM 1195 C C . PHE A 1 146 ? -9.740 -6.985 22.873 1.00 96.56 146 PHE A C 1
ATOM 1197 O O . PHE A 1 146 ? -10.345 -7.203 23.923 1.00 96.56 146 PHE A O 1
ATOM 1204 N N . TYR A 1 147 ? -10.365 -6.864 21.704 1.00 96.50 147 TYR A N 1
ATOM 1205 C CA . TYR A 1 147 ? -11.817 -6.926 21.552 1.00 96.50 147 TYR A CA 1
ATOM 1206 C C . TYR A 1 147 ? -12.234 -8.165 20.766 1.00 96.50 147 TYR A C 1
ATOM 1208 O O . TYR A 1 147 ? -11.704 -8.430 19.687 1.00 96.50 147 TYR A O 1
ATOM 1216 N N . LEU A 1 148 ? -13.246 -8.882 21.262 1.00 97.00 148 LEU A N 1
ATOM 1217 C CA . LEU A 1 148 ? -13.902 -9.937 20.494 1.00 97.00 148 LEU A CA 1
ATOM 1218 C C . LEU A 1 148 ? -14.903 -9.340 19.496 1.00 97.00 148 LEU A C 1
ATOM 1220 O O . LEU A 1 148 ? -15.819 -8.592 19.863 1.00 97.00 148 LEU A O 1
ATOM 1224 N N . ILE A 1 149 ? -14.755 -9.711 18.227 1.00 97.00 149 ILE A N 1
ATOM 1225 C CA . ILE A 1 149 ? -15.627 -9.278 17.129 1.00 97.00 149 ILE A CA 1
ATOM 1226 C C . ILE A 1 149 ? -16.381 -10.458 16.521 1.00 97.00 149 ILE A C 1
ATOM 1228 O O . ILE A 1 149 ? -15.955 -11.608 16.627 1.00 97.00 149 ILE A O 1
ATOM 1232 N N . ARG A 1 150 ? -17.510 -10.186 15.858 1.00 96.31 150 ARG A N 1
ATOM 1233 C CA . ARG A 1 150 ? -18.242 -11.236 15.133 1.00 96.31 150 ARG A CA 1
ATOM 1234 C C . ARG A 1 150 ? -17.362 -11.854 14.056 1.00 96.31 150 ARG A C 1
ATOM 1236 O O . ARG A 1 150 ? -16.580 -11.152 13.412 1.00 96.31 150 ARG A O 1
ATOM 1243 N N . SER A 1 151 ? -17.521 -13.153 13.838 1.00 93.88 151 SER A N 1
ATOM 1244 C CA . SER A 1 151 ? -16.859 -13.831 12.722 1.00 93.88 151 SER A CA 1
ATOM 1245 C C . SER A 1 151 ? -17.508 -13.484 11.382 1.00 93.88 151 SER A C 1
ATOM 1247 O O . SER A 1 151 ? -18.643 -13.013 11.337 1.00 93.88 151 SER A O 1
ATOM 1249 N N . LYS A 1 152 ? -16.801 -13.781 10.282 1.00 90.62 152 LYS A N 1
ATOM 1250 C CA . LYS A 1 152 ? -17.277 -13.582 8.900 1.00 90.62 152 LYS A CA 1
ATOM 1251 C C . LYS A 1 152 ? -17.585 -12.125 8.544 1.00 90.62 152 LYS A C 1
ATOM 1253 O O . LYS A 1 152 ? -18.525 -11.856 7.803 1.00 90.62 152 LYS A O 1
ATOM 1258 N N . GLN A 1 153 ? -16.823 -11.193 9.108 1.00 91.75 153 GLN A N 1
ATOM 1259 C CA . GLN A 1 153 ? -16.925 -9.792 8.724 1.00 91.75 153 GLN A CA 1
ATOM 1260 C C . GLN A 1 153 ? -16.149 -9.542 7.444 1.00 91.75 153 GLN A C 1
ATOM 1262 O O . GLN A 1 153 ? -15.031 -10.028 7.287 1.00 91.75 153 GLN A O 1
ATOM 1267 N N . GLU A 1 154 ? -16.777 -8.795 6.548 1.00 94.50 154 GLU A N 1
ATOM 1268 C CA . GLU A 1 154 ? -16.202 -8.397 5.274 1.00 94.50 154 GLU A CA 1
ATOM 1269 C C . GLU A 1 154 ? -15.174 -7.298 5.518 1.00 94.50 154 GLU A C 1
ATOM 1271 O O . GLU A 1 154 ? -15.501 -6.207 5.986 1.00 94.50 154 GLU A O 1
ATOM 1276 N N . ILE A 1 155 ? -13.915 -7.601 5.223 1.00 96.12 155 ILE A N 1
ATOM 1277 C CA . ILE A 1 155 ? -12.841 -6.616 5.218 1.00 96.12 155 ILE A CA 1
ATOM 1278 C C . ILE A 1 155 ? -12.593 -6.245 3.766 1.00 96.12 155 ILE A C 1
ATOM 1280 O O . ILE A 1 155 ? -11.938 -6.985 3.032 1.00 96.12 155 ILE A O 1
ATOM 1284 N N . HIS A 1 156 ? -13.150 -5.108 3.356 1.00 94.81 156 HIS A N 1
ATOM 1285 C CA . HIS A 1 156 ? -12.932 -4.547 2.031 1.00 94.81 156 HIS A CA 1
ATOM 1286 C C . HIS A 1 156 ? -11.458 -4.201 1.862 1.00 94.81 156 HIS A C 1
ATOM 1288 O O . HIS A 1 156 ? -10.862 -3.480 2.672 1.00 94.81 156 HIS A O 1
ATOM 1294 N N . THR A 1 157 ? -10.871 -4.748 0.815 1.00 92.00 157 THR A N 1
ATOM 1295 C CA . THR A 1 157 ? -9.505 -4.502 0.401 1.00 92.00 157 THR A CA 1
ATOM 1296 C C . THR A 1 157 ? -9.509 -3.707 -0.902 1.00 92.00 157 THR A C 1
ATOM 1298 O O . THR A 1 157 ? -10.543 -3.403 -1.486 1.00 92.00 157 THR A O 1
ATOM 1301 N N . PHE A 1 158 ? -8.313 -3.369 -1.366 1.00 91.00 158 PHE A N 1
ATOM 1302 C CA . PHE A 1 158 ? -8.097 -2.704 -2.645 1.00 91.00 158 PHE A CA 1
ATOM 1303 C C . PHE A 1 158 ? -7.209 -3.557 -3.558 1.00 91.00 158 PHE A C 1
ATOM 1305 O O . PHE A 1 158 ? -6.403 -3.039 -4.339 1.00 91.00 158 PHE A O 1
ATOM 1312 N N . HIS A 1 159 ? -7.351 -4.880 -3.422 1.00 89.38 159 HIS A N 1
ATOM 1313 C CA . HIS A 1 159 ? -6.690 -5.881 -4.249 1.00 89.38 159 HIS A CA 1
ATOM 1314 C C . HIS A 1 159 ? -7.618 -6.348 -5.358 1.00 89.38 159 HIS A C 1
ATOM 1316 O O . HIS A 1 159 ? -8.728 -6.770 -5.054 1.00 89.38 159 HIS A O 1
ATOM 1322 N N . PRO A 1 160 ? -7.177 -6.334 -6.626 1.00 85.31 160 PRO A N 1
ATOM 1323 C CA . PRO A 1 160 ? -8.017 -6.780 -7.735 1.00 85.31 160 PRO A CA 1
ATOM 1324 C C . PRO A 1 160 ? -8.384 -8.265 -7.669 1.00 85.31 160 PRO A C 1
ATOM 1326 O O . PRO A 1 160 ? -9.405 -8.655 -8.219 1.00 85.31 160 PRO A O 1
ATOM 1329 N N . ASP A 1 161 ? -7.543 -9.087 -7.039 1.00 85.56 161 ASP A N 1
ATOM 1330 C CA . ASP A 1 161 ? -7.746 -10.538 -6.991 1.00 85.56 161 ASP A CA 1
ATOM 1331 C C . ASP A 1 161 ? -8.522 -10.983 -5.737 1.00 85.56 161 ASP A C 1
ATOM 1333 O O . ASP A 1 161 ? -9.131 -12.048 -5.743 1.00 85.56 161 ASP A O 1
ATOM 1337 N N . GLU A 1 162 ? -8.526 -10.169 -4.676 1.00 88.44 162 GLU A N 1
ATOM 1338 C CA . GLU A 1 162 ? -9.171 -10.472 -3.391 1.00 88.44 162 GLU A CA 1
ATOM 1339 C C . GLU A 1 162 ? -9.766 -9.189 -2.792 1.00 88.44 162 GLU A C 1
ATOM 1341 O O . GLU A 1 162 ? -9.269 -8.648 -1.804 1.00 88.44 162 GLU A O 1
ATOM 1346 N N . GLU A 1 163 ? -10.825 -8.669 -3.413 1.00 90.81 163 GLU A N 1
ATOM 1347 C CA . GLU A 1 163 ? -11.463 -7.400 -3.026 1.00 90.81 163 GLU A CA 1
ATOM 1348 C C . GLU A 1 163 ? -12.050 -7.418 -1.607 1.00 90.81 163 GLU A C 1
ATOM 1350 O O . GLU A 1 163 ? -12.171 -6.372 -0.978 1.00 90.81 163 GLU A O 1
ATOM 1355 N N . ILE A 1 164 ? -12.411 -8.590 -1.076 1.00 94.31 164 ILE A N 1
ATOM 1356 C CA . ILE A 1 164 ? -12.986 -8.743 0.265 1.00 94.31 164 ILE A CA 1
ATOM 1357 C C . ILE A 1 164 ? -12.347 -9.941 0.960 1.00 94.31 164 ILE A C 1
ATOM 1359 O O . ILE A 1 164 ? -12.401 -11.058 0.456 1.00 94.31 164 ILE A O 1
ATOM 1363 N N . ILE A 1 165 ? -11.830 -9.731 2.171 1.00 94.81 165 ILE A N 1
ATOM 1364 C CA . ILE A 1 165 ? -11.411 -10.811 3.067 1.00 94.81 165 ILE A CA 1
ATOM 1365 C C . ILE A 1 165 ? -12.570 -11.145 4.012 1.00 94.81 165 ILE A C 1
ATOM 1367 O O . ILE A 1 165 ? -12.947 -10.336 4.857 1.00 94.81 165 ILE A O 1
ATOM 1371 N N . TYR A 1 166 ? -13.109 -12.361 3.906 1.00 92.75 166 TYR A N 1
ATOM 1372 C CA . TYR A 1 166 ? -14.228 -12.828 4.742 1.00 92.75 166 TYR A CA 1
ATOM 1373 C C . TYR A 1 166 ? -13.797 -13.421 6.088 1.00 92.75 166 TYR A C 1
ATOM 1375 O O . TYR A 1 166 ? -14.599 -13.533 7.013 1.00 92.75 166 TYR A O 1
ATOM 1383 N N . TYR A 1 167 ? -12.542 -13.853 6.207 1.00 91.50 167 TYR A N 1
ATOM 1384 C CA . TYR A 1 167 ? -12.033 -14.538 7.395 1.00 91.50 167 TYR A CA 1
ATOM 1385 C C . TYR A 1 167 ? -10.742 -13.873 7.880 1.00 91.50 167 TYR A C 1
ATOM 1387 O O . TYR A 1 167 ? -9.674 -14.481 7.780 1.00 91.50 167 TYR A O 1
ATOM 1395 N N . PRO A 1 168 ? -10.808 -12.633 8.406 1.00 92.94 168 PRO A N 1
ATOM 1396 C CA . PRO A 1 168 ? -9.662 -12.042 9.090 1.00 92.94 168 PRO A CA 1
ATOM 1397 C C . PRO A 1 168 ? -9.302 -12.888 10.320 1.00 92.94 168 PRO A C 1
ATOM 1399 O O . PRO A 1 168 ? -10.174 -13.566 10.874 1.00 92.94 168 PRO A O 1
ATOM 1402 N N . ASN A 1 169 ? -8.037 -12.870 10.750 1.00 93.31 169 ASN A N 1
ATOM 1403 C CA . ASN A 1 169 ? -7.612 -13.558 11.978 1.00 93.31 169 ASN A CA 1
ATOM 1404 C C . ASN A 1 169 ? -7.412 -12.559 13.108 1.00 93.31 169 ASN A C 1
ATOM 1406 O O . ASN A 1 169 ? -8.089 -12.649 14.119 1.00 93.31 169 ASN A O 1
ATOM 1410 N N . VAL A 1 170 ? -6.531 -11.581 12.922 1.00 95.81 170 VAL A N 1
ATOM 1411 C CA . VAL A 1 170 ? -6.380 -10.460 13.851 1.00 95.81 170 VAL A CA 1
ATOM 1412 C C . VAL A 1 170 ? -6.388 -9.169 13.056 1.00 95.81 170 VAL A C 1
ATOM 1414 O O . VAL A 1 170 ? -5.748 -9.071 12.008 1.00 95.81 170 VAL A O 1
ATOM 1417 N N . ILE A 1 171 ? -7.134 -8.184 13.544 1.00 96.94 171 ILE A N 1
ATOM 1418 C CA . ILE A 1 171 ? -7.144 -6.837 12.980 1.00 96.94 171 ILE A CA 1
ATOM 1419 C C . ILE A 1 171 ? -6.482 -5.910 13.992 1.00 96.94 171 ILE A C 1
ATOM 1421 O O . ILE A 1 171 ? -7.007 -5.697 15.080 1.00 96.94 171 ILE A O 1
ATOM 1425 N N . GLU A 1 172 ? -5.316 -5.380 13.648 1.00 96.12 172 GLU A N 1
ATOM 1426 C CA . GLU A 1 172 ? -4.634 -4.352 14.428 1.00 96.12 172 GLU A CA 1
ATOM 1427 C C . GLU A 1 172 ? -5.175 -2.981 14.014 1.00 96.12 172 GLU A C 1
ATOM 1429 O O . GLU A 1 172 ? -5.102 -2.616 12.839 1.00 96.12 172 GLU A O 1
ATOM 1434 N N . VAL A 1 173 ? -5.705 -2.218 14.969 1.00 96.44 173 VAL A N 1
ATOM 1435 C CA . VAL A 1 173 ? -6.184 -0.853 14.724 1.00 96.44 173 VAL A CA 1
ATOM 1436 C C . VAL A 1 173 ? -5.097 0.131 15.138 1.00 96.44 173 VAL A C 1
ATOM 1438 O O . VAL A 1 173 ? -4.759 0.246 16.317 1.00 96.44 173 VAL A O 1
ATOM 1441 N N . GLN A 1 174 ? -4.553 0.846 14.160 1.00 93.19 174 GLN A N 1
ATOM 1442 C CA . GLN A 1 174 ? -3.508 1.841 14.343 1.00 93.19 174 GLN A CA 1
ATOM 1443 C C . GLN A 1 174 ? -4.101 3.250 14.429 1.00 93.19 174 GLN A C 1
ATOM 1445 O O . GLN A 1 174 ? -4.956 3.654 13.640 1.00 93.19 174 GLN A O 1
ATOM 1450 N N . THR A 1 175 ? -3.594 4.002 15.393 1.00 91.62 175 THR A N 1
ATOM 1451 C CA . THR A 1 175 ? -3.735 5.447 15.537 1.00 91.62 175 THR A CA 1
ATOM 1452 C C . THR A 1 175 ? -2.338 6.052 15.575 1.00 91.62 175 THR A C 1
ATOM 1454 O O . THR A 1 175 ? -1.346 5.351 15.818 1.00 91.62 175 THR A O 1
ATOM 1457 N N . ARG A 1 176 ? -2.231 7.371 15.408 1.00 86.88 176 ARG A N 1
ATOM 1458 C CA . ARG A 1 176 ? -0.956 8.075 15.590 1.00 86.88 176 ARG A CA 1
ATOM 1459 C C . ARG A 1 176 ? -0.335 7.822 16.972 1.00 86.88 176 ARG A C 1
ATOM 1461 O O . ARG A 1 176 ? 0.887 7.759 17.084 1.00 86.88 176 ARG A O 1
ATOM 1468 N N . ASN A 1 177 ? -1.146 7.642 18.014 1.00 89.25 177 ASN A N 1
ATOM 1469 C CA . ASN A 1 177 ? -0.646 7.577 19.386 1.00 89.25 177 ASN A CA 1
ATOM 1470 C C . ASN A 1 177 ? -0.428 6.148 19.914 1.00 89.25 177 ASN A C 1
ATOM 1472 O O . ASN A 1 177 ? 0.337 5.993 20.865 1.00 89.25 177 ASN A O 1
ATOM 1476 N N . ASN A 1 178 ? -1.034 5.113 19.315 1.00 88.44 178 ASN A N 1
ATOM 1477 C CA . ASN A 1 178 ? -0.866 3.721 19.764 1.00 88.44 178 ASN A CA 1
ATOM 1478 C C . ASN A 1 178 ? 0.157 2.901 18.966 1.00 88.44 178 ASN A C 1
ATOM 1480 O O . ASN A 1 178 ? 0.477 1.763 19.320 1.00 88.44 178 ASN A O 1
ATOM 1484 N N . SER A 1 179 ? 0.674 3.464 17.878 1.00 79.56 179 SER A N 1
ATOM 1485 C CA . SER A 1 179 ? 1.619 2.794 16.998 1.00 79.56 179 SER A CA 1
ATOM 1486 C C . SER A 1 179 ? 2.920 3.587 16.937 1.00 79.56 179 SER A C 1
ATOM 1488 O O . SER A 1 179 ? 2.962 4.742 16.503 1.00 79.56 179 SER A O 1
ATOM 1490 N N . ALA A 1 180 ? 4.007 2.961 17.396 1.00 68.81 180 ALA A N 1
ATOM 1491 C CA . ALA A 1 180 ? 5.344 3.518 17.231 1.00 68.81 180 ALA A CA 1
ATOM 1492 C C . ALA A 1 180 ? 5.648 3.644 15.735 1.00 68.81 180 ALA A C 1
ATOM 1494 O O . ALA A 1 180 ? 5.306 2.744 14.968 1.00 68.81 180 ALA A O 1
ATOM 1495 N N . GLY A 1 181 ? 6.285 4.742 15.324 1.00 64.56 181 GLY A N 1
ATOM 1496 C CA . GLY A 1 181 ? 6.473 5.059 13.910 1.00 64.56 181 GLY A CA 1
ATOM 1497 C C . GLY A 1 181 ? 7.080 3.906 13.095 1.00 64.56 181 GLY A C 1
ATOM 1498 O O . GLY A 1 181 ? 6.565 3.571 12.043 1.00 64.56 181 GLY A O 1
ATOM 1499 N N . ASN A 1 182 ? 8.094 3.212 13.610 1.00 59.94 182 ASN A N 1
ATOM 1500 C CA . ASN A 1 182 ? 8.723 2.059 12.945 1.00 59.94 182 ASN A CA 1
ATOM 1501 C C . ASN A 1 182 ? 7.854 0.799 12.827 1.00 59.94 182 ASN A C 1
ATOM 1503 O O . ASN A 1 182 ? 8.211 -0.130 12.112 1.00 59.94 182 ASN A O 1
ATOM 1507 N N . LEU A 1 183 ? 6.743 0.748 13.555 1.00 64.38 183 LEU A N 1
ATOM 1508 C CA . LEU A 1 183 ? 5.780 -0.349 13.540 1.00 64.38 183 LEU A CA 1
ATOM 1509 C C . LEU A 1 183 ? 4.494 0.040 12.796 1.00 64.38 183 LEU A C 1
ATOM 1511 O O . LEU A 1 183 ? 3.574 -0.778 12.690 1.00 64.38 183 LEU A O 1
ATOM 1515 N N . ARG A 1 184 ? 4.416 1.275 12.280 1.00 73.50 184 ARG A N 1
ATOM 1516 C CA . ARG A 1 184 ? 3.319 1.706 11.418 1.00 73.50 184 ARG A CA 1
ATOM 1517 C C . ARG A 1 184 ? 3.477 1.107 10.039 1.00 73.50 184 ARG A C 1
ATOM 1519 O O . ARG A 1 184 ? 4.560 1.096 9.458 1.00 73.50 184 ARG A O 1
ATOM 1526 N N . GLN A 1 185 ? 2.360 0.641 9.505 1.00 72.75 185 GLN A N 1
ATOM 1527 C CA . GLN A 1 185 ? 2.274 0.378 8.081 1.00 72.75 185 GLN A CA 1
ATOM 1528 C C . GLN A 1 185 ? 2.294 1.732 7.365 1.00 72.75 185 GLN A C 1
ATOM 1530 O O . GLN A 1 185 ? 1.452 2.590 7.623 1.00 72.75 185 GLN A O 1
ATOM 1535 N N . ILE A 1 186 ? 3.293 1.937 6.511 1.00 77.81 186 ILE A N 1
ATOM 1536 C CA . ILE A 1 186 ? 3.491 3.182 5.766 1.00 77.81 186 ILE A CA 1
ATOM 1537 C C . ILE A 1 186 ? 3.359 2.946 4.266 1.00 77.81 186 ILE A C 1
ATOM 1539 O O . ILE A 1 186 ? 3.148 1.824 3.814 1.00 77.81 186 ILE A O 1
ATOM 1543 N N . ILE A 1 187 ? 3.513 4.023 3.504 1.00 85.88 187 ILE A N 1
ATOM 1544 C CA . ILE A 1 187 ? 3.646 3.987 2.053 1.00 85.88 187 ILE A CA 1
ATOM 1545 C C . ILE A 1 187 ? 4.833 3.087 1.683 1.00 85.88 187 ILE A C 1
ATOM 1547 O O . ILE A 1 187 ? 5.944 3.268 2.179 1.00 85.88 187 ILE A O 1
ATOM 1551 N N . THR A 1 188 ? 4.593 2.128 0.797 1.00 81.81 188 THR A N 1
ATOM 1552 C CA . THR A 1 188 ? 5.589 1.144 0.334 1.00 81.81 188 THR A CA 1
ATOM 1553 C C . THR A 1 188 ? 5.874 1.245 -1.160 1.00 81.81 188 THR A C 1
ATOM 1555 O O . THR A 1 188 ? 6.855 0.678 -1.632 1.00 81.81 188 THR A O 1
ATOM 1558 N N . GLY A 1 189 ? 5.020 1.927 -1.926 1.00 84.00 189 GLY A N 1
ATOM 1559 C CA . GLY A 1 189 ? 5.119 1.983 -3.380 1.00 84.00 189 GLY A CA 1
ATOM 1560 C C . GLY A 1 189 ? 4.611 0.734 -4.095 1.00 84.00 189 GLY A C 1
ATOM 1561 O O . GLY A 1 189 ? 4.770 0.630 -5.311 1.00 84.00 189 GLY A O 1
ATOM 1562 N N . MET A 1 190 ? 3.981 -0.204 -3.380 1.00 84.44 190 MET A N 1
ATOM 1563 C CA . MET A 1 190 ? 3.596 -1.531 -3.885 1.00 84.44 190 MET A CA 1
ATOM 1564 C C . MET A 1 190 ? 2.245 -1.560 -4.630 1.00 84.44 190 MET A C 1
ATOM 1566 O O . MET A 1 190 ? 1.629 -2.616 -4.788 1.00 84.44 190 MET A O 1
ATOM 1570 N N . GLY A 1 191 ? 1.760 -0.408 -5.103 1.00 89.00 191 GLY A N 1
ATOM 1571 C CA . GLY A 1 191 ? 0.531 -0.303 -5.897 1.00 89.00 191 GLY A CA 1
ATOM 1572 C C . GLY A 1 191 ? -0.701 -0.722 -5.095 1.00 89.00 191 GLY A C 1
ATOM 1573 O O . GLY A 1 191 ? -0.978 -0.151 -4.045 1.00 89.00 191 GLY A O 1
ATOM 1574 N N . HIS A 1 192 ? -1.428 -1.743 -5.556 1.00 90.25 192 HIS A N 1
ATOM 1575 C CA . HIS A 1 192 ? -2.600 -2.279 -4.844 1.00 90.25 192 HIS A CA 1
ATOM 1576 C C . HIS A 1 192 ? -2.278 -2.738 -3.403 1.00 90.25 192 HIS A C 1
ATOM 1578 O O . HIS A 1 192 ? -3.096 -2.553 -2.495 1.00 90.25 192 HIS A O 1
ATOM 1584 N N . PHE A 1 193 ? -1.055 -3.240 -3.173 1.00 88.75 193 PHE A N 1
ATOM 1585 C CA . PHE A 1 193 ? -0.546 -3.665 -1.861 1.00 88.75 193 PHE A CA 1
ATOM 1586 C C . PHE A 1 193 ? -0.001 -2.550 -0.985 1.00 88.75 193 PHE A C 1
ATOM 1588 O O . PHE A 1 193 ? 0.353 -2.826 0.160 1.00 88.75 193 PHE A O 1
ATOM 1595 N N . ASP A 1 194 ? 0.020 -1.308 -1.463 1.00 91.12 194 ASP A N 1
ATOM 1596 C CA . ASP A 1 194 ? 0.398 -0.192 -0.612 1.00 91.12 194 ASP A CA 1
ATOM 1597 C C . ASP A 1 194 ? -0.612 -0.034 0.538 1.00 91.12 194 ASP A C 1
ATOM 1599 O O . ASP A 1 194 ? -1.796 0.125 0.254 1.00 91.12 194 ASP A O 1
ATOM 1603 N N . PRO A 1 195 ? -0.227 -0.084 1.823 1.00 92.56 195 PRO A N 1
ATOM 1604 C CA . PRO A 1 195 ? -1.183 0.021 2.926 1.00 92.56 195 PRO A CA 1
ATOM 1605 C C . PRO A 1 195 ? -1.989 1.327 2.941 1.00 92.56 195 PRO A C 1
ATOM 1607 O O . PRO A 1 195 ? -3.099 1.343 3.473 1.00 92.56 195 PRO A O 1
ATOM 1610 N N . VAL A 1 196 ? -1.446 2.409 2.378 1.00 94.38 196 VAL A N 1
ATOM 1611 C CA . VAL A 1 196 ? -1.977 3.770 2.487 1.00 94.38 196 VAL A CA 1
ATOM 1612 C C . VAL A 1 196 ? -2.797 4.126 1.251 1.00 94.38 196 VAL A C 1
ATOM 1614 O O . VAL A 1 196 ? -2.267 4.246 0.149 1.00 94.38 196 VAL A O 1
ATOM 1617 N N . LYS A 1 197 ? -4.103 4.337 1.435 1.00 96.56 197 LYS A N 1
ATOM 1618 C CA . LYS A 1 197 ? -5.034 4.753 0.379 1.00 96.56 197 LYS A CA 1
ATOM 1619 C C . LYS A 1 197 ? -5.463 6.197 0.593 1.00 96.56 197 LYS A C 1
ATOM 1621 O O . LYS A 1 197 ? -6.099 6.521 1.594 1.00 96.56 197 LYS A O 1
ATOM 1626 N N . VAL A 1 198 ? -5.126 7.059 -0.356 1.00 97.44 198 VAL A N 1
ATOM 1627 C CA . VAL A 1 198 ? -5.443 8.489 -0.324 1.00 97.44 198 VAL A CA 1
ATOM 1628 C C . VAL A 1 198 ? -6.767 8.717 -1.056 1.00 97.44 198 VAL A C 1
ATOM 1630 O O . VAL A 1 198 ? -6.841 8.375 -2.237 1.00 97.44 198 VAL A O 1
ATOM 1633 N N . PRO A 1 199 ? -7.812 9.256 -0.404 1.00 97.31 199 PRO A N 1
ATOM 1634 C CA . PRO A 1 199 ? -9.065 9.564 -1.084 1.00 97.31 199 PRO A CA 1
ATOM 1635 C C . PRO A 1 199 ? -8.852 10.670 -2.123 1.00 97.31 199 PRO A C 1
ATOM 1637 O O . PRO A 1 199 ? -8.247 11.704 -1.837 1.00 97.31 199 PRO A O 1
ATOM 1640 N N . ILE A 1 200 ? -9.362 10.456 -3.331 1.00 96.50 200 ILE A N 1
ATOM 1641 C CA . ILE A 1 200 ? -9.371 11.444 -4.406 1.00 96.50 200 ILE A CA 1
ATOM 1642 C C . ILE A 1 200 ? -10.570 12.364 -4.182 1.00 96.50 200 ILE A C 1
ATOM 1644 O O . ILE A 1 200 ? -11.704 11.913 -4.058 1.00 96.50 200 ILE A O 1
ATOM 1648 N N . THR A 1 201 ? -10.317 13.669 -4.127 1.00 90.25 201 THR A N 1
ATOM 1649 C CA . THR A 1 201 ? -11.362 14.672 -3.865 1.00 90.25 201 THR A CA 1
ATOM 1650 C C . THR A 1 201 ? -12.131 15.056 -5.132 1.00 90.25 201 THR A C 1
ATOM 1652 O O . THR A 1 201 ? -13.326 14.793 -5.231 1.00 90.25 201 THR A O 1
ATOM 1655 N N . GLN A 1 202 ? -11.457 15.675 -6.105 1.00 89.19 202 GLN A N 1
ATOM 1656 C CA . GLN A 1 202 ? -12.019 16.029 -7.421 1.00 89.19 202 GLN A CA 1
ATOM 1657 C C . GLN A 1 202 ? -11.213 15.396 -8.554 1.00 89.19 202 GLN A C 1
ATOM 1659 O O . GLN A 1 202 ? -11.763 14.757 -9.447 1.00 89.19 202 GLN A O 1
ATOM 1664 N N . SER A 1 203 ? -9.892 15.554 -8.495 1.00 93.94 203 SER A N 1
ATOM 1665 C CA . SER A 1 203 ? -8.924 14.951 -9.406 1.00 93.94 203 SER A CA 1
ATOM 1666 C C . SER A 1 203 ? -7.675 14.535 -8.636 1.00 93.94 203 SER A C 1
ATOM 1668 O O . SER A 1 203 ? -7.467 14.940 -7.484 1.00 93.94 203 SER A O 1
ATOM 1670 N N . VAL A 1 204 ? -6.836 13.712 -9.260 1.00 94.31 204 VAL A N 1
ATOM 1671 C CA . VAL A 1 204 ? -5.558 13.311 -8.662 1.00 94.31 204 VAL A CA 1
ATOM 1672 C C . VAL A 1 204 ? -4.629 14.503 -8.526 1.00 94.31 204 VAL A C 1
ATOM 1674 O O . VAL A 1 204 ? -3.978 14.641 -7.496 1.00 94.31 204 VAL A O 1
ATOM 1677 N N . GLU A 1 205 ? -4.606 15.386 -9.518 1.00 94.50 205 GLU A N 1
ATOM 1678 C CA . GLU A 1 205 ? -3.792 16.595 -9.523 1.00 94.50 205 GLU A CA 1
ATOM 1679 C C . GLU A 1 205 ? -4.183 17.521 -8.369 1.00 94.50 205 GLU A C 1
ATOM 1681 O O . GLU A 1 205 ? -3.327 17.913 -7.580 1.00 94.50 205 GLU A O 1
ATOM 1686 N N . GLU A 1 206 ? -5.477 17.807 -8.205 1.00 95.25 206 GLU A N 1
ATOM 1687 C CA . GLU A 1 206 ? -5.957 18.654 -7.106 1.00 95.25 206 GLU A CA 1
ATOM 1688 C C . GLU A 1 206 ? -5.736 18.019 -5.732 1.00 95.25 206 GLU A C 1
ATOM 1690 O O . GLU A 1 206 ? -5.409 18.719 -4.775 1.00 95.25 206 GLU A O 1
ATOM 1695 N N . THR A 1 207 ? -5.864 16.693 -5.636 1.00 96.44 207 THR A N 1
ATOM 1696 C CA . THR A 1 207 ? -5.567 15.952 -4.401 1.00 96.44 207 THR A CA 1
ATOM 1697 C C . TH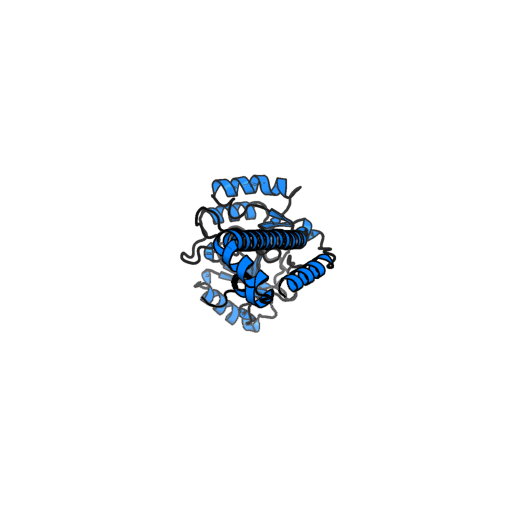R A 1 207 ? -4.067 15.991 -4.085 1.00 96.44 207 THR A C 1
ATOM 1699 O O . THR A 1 207 ? -3.678 16.089 -2.922 1.00 96.44 207 THR A O 1
ATOM 1702 N N . PHE A 1 208 ? -3.208 15.946 -5.107 1.00 96.38 208 PHE A N 1
ATOM 1703 C CA . PHE A 1 208 ? -1.758 15.900 -4.946 1.00 96.38 208 PHE A CA 1
ATOM 1704 C C . PHE A 1 208 ? -1.124 17.268 -4.675 1.00 96.38 208 PHE A C 1
ATOM 1706 O O . PHE A 1 208 ? -0.141 17.320 -3.946 1.00 96.38 208 PHE A O 1
ATOM 1713 N N . GLU A 1 209 ? -1.658 18.377 -5.187 1.00 95.38 209 GLU A N 1
ATOM 1714 C CA . GLU A 1 209 ? -1.075 19.717 -4.986 1.00 95.38 209 GLU A CA 1
ATOM 1715 C C . GLU A 1 209 ? -0.802 20.094 -3.511 1.00 95.38 209 GLU A C 1
ATOM 1717 O O . GLU A 1 209 ? 0.321 20.503 -3.196 1.00 95.38 209 GLU A O 1
ATOM 1722 N N . PRO A 1 210 ? -1.742 19.938 -2.557 1.00 96.38 210 PRO A N 1
ATOM 1723 C CA . PRO A 1 210 ? -1.450 20.258 -1.163 1.00 96.38 210 PRO A CA 1
ATOM 1724 C C . PRO A 1 210 ? -0.537 19.212 -0.496 1.00 96.38 210 PRO A C 1
ATOM 1726 O O . PRO A 1 210 ? 0.309 19.580 0.321 1.00 96.38 210 PRO A O 1
ATOM 1729 N N . ILE A 1 211 ? -0.625 17.936 -0.893 1.00 96.44 211 ILE A N 1
ATOM 1730 C CA . ILE A 1 211 ? 0.291 16.867 -0.454 1.00 96.44 211 ILE A CA 1
ATOM 1731 C C . ILE A 1 211 ? 1.724 17.180 -0.897 1.00 96.44 211 ILE A C 1
ATOM 1733 O O . ILE A 1 211 ? 2.665 17.036 -0.121 1.00 96.44 211 ILE A O 1
ATOM 1737 N N . LYS A 1 212 ? 1.899 17.647 -2.134 1.00 95.44 212 LYS A N 1
ATOM 1738 C CA . LYS A 1 212 ? 3.188 18.002 -2.726 1.00 95.44 212 LYS A CA 1
ATOM 1739 C C . LYS A 1 212 ? 3.909 19.057 -1.898 1.00 95.44 212 LYS A C 1
ATOM 1741 O O . LYS A 1 212 ? 5.104 18.918 -1.667 1.00 95.44 212 LYS A O 1
ATOM 1746 N N . LYS A 1 213 ? 3.191 20.053 -1.374 1.00 95.44 213 LYS A N 1
ATOM 1747 C CA . LYS A 1 213 ? 3.770 21.042 -0.456 1.00 95.44 213 LYS A CA 1
ATOM 1748 C C . LYS A 1 213 ? 4.307 20.390 0.824 1.00 95.44 213 LYS A C 1
ATOM 1750 O O . LYS A 1 213 ? 5.428 20.686 1.228 1.00 95.44 213 LYS A O 1
ATOM 1755 N N . VAL A 1 214 ? 3.552 19.466 1.425 1.00 94.56 214 VAL A N 1
ATOM 1756 C CA . VAL A 1 214 ? 4.006 18.703 2.604 1.00 94.56 214 VAL A CA 1
ATOM 1757 C C . VAL A 1 214 ? 5.238 17.866 2.259 1.00 94.56 214 VAL A C 1
ATOM 1759 O O . VAL A 1 214 ? 6.193 17.829 3.032 1.00 94.56 214 VAL A O 1
ATOM 1762 N N . LEU A 1 215 ? 5.259 17.234 1.086 1.00 92.25 215 LEU A N 1
ATOM 1763 C CA . LEU A 1 215 ? 6.407 16.471 0.602 1.00 92.25 215 LEU A CA 1
ATOM 1764 C C . LEU A 1 215 ? 7.647 17.349 0.382 1.00 92.25 215 LEU A C 1
ATOM 1766 O O . LEU A 1 215 ? 8.745 16.940 0.746 1.00 92.25 215 LEU A O 1
ATOM 1770 N N . GLU A 1 216 ? 7.496 18.548 -0.182 1.00 92.38 216 GLU A N 1
ATOM 1771 C CA . GLU A 1 216 ? 8.591 19.506 -0.391 1.00 92.38 216 GLU A CA 1
ATOM 1772 C C . GLU A 1 216 ? 9.161 20.016 0.937 1.00 92.38 216 GLU A C 1
ATOM 1774 O O . GLU A 1 216 ? 10.374 19.964 1.142 1.00 92.38 216 GLU A O 1
ATOM 1779 N N . GLU A 1 217 ? 8.298 20.439 1.866 1.00 92.19 217 GLU A N 1
ATOM 1780 C CA . GLU A 1 217 ? 8.691 20.925 3.198 1.00 92.19 217 GLU A CA 1
ATOM 1781 C C . GLU A 1 217 ? 9.417 19.854 4.027 1.00 92.19 217 GLU A C 1
ATOM 1783 O O . GLU A 1 217 ? 10.246 20.178 4.879 1.00 92.19 217 GLU A O 1
ATOM 1788 N N . ASN A 1 218 ? 9.127 18.579 3.756 1.00 87.00 218 ASN A N 1
ATOM 1789 C CA . ASN A 1 218 ? 9.703 17.433 4.451 1.00 87.00 218 ASN A CA 1
ATOM 1790 C C . ASN A 1 218 ? 10.764 16.683 3.626 1.00 87.00 218 ASN A C 1
ATOM 1792 O O . ASN A 1 218 ? 11.224 15.635 4.066 1.00 87.00 218 ASN A O 1
ATOM 1796 N N . TYR A 1 219 ? 11.203 17.213 2.478 1.00 86.19 219 TYR A N 1
ATOM 1797 C CA . TYR A 1 219 ? 12.244 16.606 1.629 1.00 86.19 219 TYR A CA 1
ATOM 1798 C C . TYR A 1 219 ? 11.930 15.174 1.149 1.00 86.19 219 TYR A C 1
ATOM 1800 O O . TYR A 1 219 ? 12.838 14.355 1.025 1.00 86.19 219 TYR A O 1
ATOM 1808 N N . LEU A 1 220 ? 10.650 14.891 0.893 1.00 86.12 220 LEU A N 1
ATOM 1809 C CA . LEU A 1 220 ? 10.118 13.589 0.471 1.00 86.12 220 LEU A CA 1
ATOM 1810 C C . LEU A 1 220 ? 9.569 13.583 -0.968 1.00 86.12 220 LEU A C 1
ATOM 1812 O O . LEU A 1 220 ? 9.104 12.547 -1.443 1.00 86.12 220 LEU A O 1
ATOM 1816 N N . LEU A 1 221 ? 9.570 14.722 -1.673 1.00 89.56 221 LEU A N 1
ATOM 1817 C CA . LEU A 1 221 ? 8.981 14.817 -3.018 1.00 89.56 221 LEU A CA 1
ATOM 1818 C C . LEU A 1 221 ? 9.695 13.925 -4.044 1.00 89.56 221 LEU A C 1
ATOM 1820 O O . LEU A 1 221 ? 9.064 13.376 -4.941 1.00 89.56 221 LEU A O 1
ATOM 1824 N N . ASP A 1 222 ? 11.009 13.776 -3.925 1.00 85.06 222 ASP A N 1
ATOM 1825 C CA . ASP A 1 222 ? 11.786 12.884 -4.780 1.00 85.06 222 ASP A CA 1
ATOM 1826 C C . ASP A 1 222 ? 11.519 11.404 -4.479 1.00 85.06 222 ASP A C 1
ATOM 1828 O O . ASP A 1 222 ? 11.612 10.582 -5.389 1.00 85.06 222 ASP A O 1
ATOM 1832 N N . ASN A 1 223 ? 11.129 11.068 -3.245 1.00 84.06 223 ASN A N 1
ATOM 1833 C CA . ASN A 1 223 ? 10.677 9.727 -2.884 1.00 84.06 223 ASN A CA 1
ATOM 1834 C C . ASN A 1 223 ? 9.261 9.426 -3.394 1.00 84.06 223 ASN A C 1
ATOM 1836 O O . ASN A 1 223 ? 9.017 8.322 -3.882 1.00 84.06 223 ASN A O 1
ATOM 1840 N N . TYR A 1 224 ? 8.351 10.400 -3.302 1.00 88.94 224 TYR A N 1
ATOM 1841 C CA . TYR A 1 224 ? 6.922 10.263 -3.607 1.00 88.94 224 TYR A CA 1
ATOM 1842 C C . TYR A 1 224 ? 6.462 11.263 -4.687 1.00 88.94 224 TYR A C 1
ATOM 1844 O O . TYR A 1 224 ? 5.661 12.157 -4.410 1.00 88.94 224 TYR A O 1
ATOM 1852 N N . PRO A 1 225 ? 6.950 11.150 -5.935 1.00 87.69 225 PRO A N 1
ATOM 1853 C CA . PRO A 1 225 ? 6.769 12.204 -6.934 1.00 87.69 225 PRO A CA 1
ATOM 1854 C C . PRO A 1 225 ? 5.375 12.246 -7.563 1.00 87.69 225 PRO A C 1
ATOM 1856 O O . PRO A 1 225 ? 5.037 13.232 -8.217 1.00 87.69 225 PRO A O 1
ATOM 1859 N N . VAL A 1 226 ? 4.593 11.172 -7.438 1.00 90.94 226 VAL A N 1
ATOM 1860 C CA . VAL A 1 226 ? 3.299 11.043 -8.106 1.00 90.94 226 VAL A CA 1
ATOM 1861 C C . VAL A 1 226 ? 2.320 10.224 -7.274 1.00 90.94 226 VAL A C 1
ATOM 1863 O O . VAL A 1 226 ? 2.684 9.235 -6.635 1.00 90.94 226 VAL A O 1
ATOM 1866 N N . LEU A 1 227 ? 1.058 10.634 -7.332 1.00 94.25 227 LEU A N 1
ATOM 1867 C CA . LEU A 1 227 ? -0.085 9.901 -6.815 1.00 94.25 227 LEU A CA 1
ATOM 1868 C C . LEU A 1 227 ? -0.794 9.224 -8.001 1.00 94.25 227 LEU A C 1
ATOM 1870 O O . LEU A 1 227 ? -0.980 9.848 -9.040 1.00 94.25 227 LEU A O 1
ATOM 1874 N N . THR A 1 228 ? -1.130 7.939 -7.896 1.00 94.44 228 THR A N 1
ATOM 1875 C CA . THR A 1 228 ? -1.733 7.161 -8.997 1.00 94.44 228 THR A CA 1
ATOM 1876 C C . THR A 1 228 ? -3.047 6.530 -8.538 1.00 94.44 228 THR A C 1
ATOM 1878 O O . THR A 1 228 ? -3.023 5.828 -7.523 1.00 94.44 228 THR A O 1
ATOM 1881 N N . PRO A 1 229 ? -4.180 6.732 -9.247 1.00 94.88 229 PRO A N 1
ATOM 1882 C CA . PRO A 1 229 ? -5.424 6.023 -8.952 1.00 94.88 229 PRO A CA 1
ATOM 1883 C C . PRO A 1 229 ? -5.207 4.517 -8.947 1.00 94.88 229 PRO A C 1
ATOM 1885 O O . PRO A 1 229 ? -4.495 3.992 -9.809 1.00 94.88 229 PRO A O 1
ATOM 1888 N N . LEU A 1 230 ? -5.866 3.799 -8.040 1.00 93.56 230 LEU A N 1
ATOM 1889 C CA . LEU A 1 230 ? -5.768 2.339 -8.018 1.00 93.56 230 LEU A CA 1
ATOM 1890 C C . LEU A 1 230 ? -6.260 1.718 -9.330 1.00 93.56 230 LEU A C 1
ATOM 1892 O O . LEU A 1 230 ? -5.677 0.744 -9.802 1.00 93.56 230 LEU A O 1
ATOM 1896 N N . SER A 1 231 ? -7.272 2.315 -9.963 1.00 92.06 231 SER A N 1
ATOM 1897 C CA . SER A 1 231 ? -7.781 1.883 -11.268 1.00 92.06 231 SER A CA 1
ATOM 1898 C C . SER A 1 231 ? -6.786 2.059 -12.426 1.00 92.06 231 SER A C 1
ATOM 1900 O O . SER A 1 231 ? -6.935 1.421 -13.469 1.00 92.06 231 SER A O 1
ATOM 1902 N N . GLU A 1 232 ? -5.734 2.867 -12.256 1.00 91.12 232 GLU A N 1
ATOM 1903 C CA . GLU A 1 232 ? -4.716 3.108 -13.284 1.00 91.12 232 GLU A CA 1
ATOM 1904 C C . GLU A 1 232 ? -3.418 2.312 -13.081 1.00 91.12 232 GLU A C 1
ATOM 1906 O O . GLU A 1 232 ? -2.573 2.305 -13.979 1.00 91.12 232 GLU A O 1
ATOM 1911 N N . ILE A 1 233 ? -3.248 1.590 -11.968 1.00 89.81 233 ILE A N 1
ATOM 1912 C CA . ILE A 1 233 ? -1.995 0.877 -11.650 1.00 89.81 233 ILE A CA 1
ATOM 1913 C C . ILE A 1 233 ? -1.568 -0.072 -12.779 1.00 89.81 233 ILE A C 1
ATOM 1915 O O . ILE A 1 233 ? -0.452 0.050 -13.286 1.00 89.81 233 ILE A O 1
ATOM 1919 N N . LYS A 1 234 ? -2.470 -0.932 -13.277 1.00 85.50 234 LYS A N 1
ATOM 1920 C CA . LYS A 1 234 ? -2.172 -1.844 -14.404 1.00 85.50 234 LYS A CA 1
ATOM 1921 C C . LYS A 1 234 ? -1.749 -1.105 -15.677 1.00 85.50 234 LYS A C 1
ATOM 1923 O O . LYS A 1 234 ? -0.878 -1.570 -16.412 1.00 85.50 234 LYS A O 1
ATOM 1928 N N . LYS A 1 235 ? -2.351 0.055 -15.954 1.00 85.19 235 LYS A N 1
ATOM 1929 C CA . LYS A 1 235 ? -2.008 0.893 -17.112 1.00 85.19 235 LYS A CA 1
ATOM 1930 C C . LYS A 1 235 ? -0.617 1.503 -16.945 1.00 85.19 235 LYS A C 1
ATOM 1932 O O . LYS A 1 235 ? 0.155 1.499 -17.904 1.00 85.19 235 LYS A O 1
ATOM 1937 N N . VAL A 1 236 ? -0.279 1.984 -15.750 1.00 85.94 236 VAL A N 1
ATOM 1938 C CA . VAL A 1 236 ? 1.064 2.494 -15.439 1.00 85.94 236 VAL A CA 1
ATOM 1939 C C . VAL A 1 236 ? 2.109 1.379 -15.556 1.00 85.94 236 VAL A C 1
ATOM 1941 O O . VAL A 1 236 ? 3.160 1.598 -16.158 1.00 85.94 236 VAL A O 1
ATOM 1944 N N . ASP A 1 237 ? 1.801 0.166 -15.096 1.00 83.88 237 ASP A N 1
ATOM 1945 C CA . ASP A 1 237 ? 2.678 -1.004 -15.239 1.00 83.88 237 ASP A CA 1
ATOM 1946 C C . ASP A 1 237 ? 2.940 -1.374 -16.692 1.00 83.88 237 ASP A C 1
ATOM 1948 O O . ASP A 1 237 ? 4.089 -1.564 -17.098 1.00 83.88 237 ASP A O 1
ATOM 1952 N N . LEU A 1 238 ? 1.884 -1.391 -17.503 1.00 80.75 238 LEU A N 1
ATOM 1953 C CA . LEU A 1 238 ? 1.978 -1.601 -18.943 1.00 80.75 238 LEU A CA 1
ATOM 1954 C C . LEU A 1 238 ? 2.838 -0.535 -19.625 1.00 80.75 238 LEU A C 1
ATOM 1956 O O . LEU A 1 238 ? 3.709 -0.858 -20.436 1.00 80.75 238 LEU A O 1
ATOM 1960 N N . GLN A 1 239 ? 2.619 0.740 -19.300 1.00 80.62 239 GLN A N 1
ATOM 1961 C CA . GLN A 1 239 ? 3.404 1.841 -19.855 1.00 80.62 239 GLN A CA 1
ATOM 1962 C C . GLN A 1 239 ? 4.876 1.752 -19.446 1.00 80.62 239 GLN A C 1
ATOM 1964 O O . GLN A 1 239 ? 5.751 1.993 -20.283 1.00 80.62 239 GLN A O 1
ATOM 1969 N N . ARG A 1 240 ? 5.164 1.350 -18.204 1.00 78.44 240 ARG A N 1
ATOM 1970 C CA . ARG A 1 240 ? 6.530 1.117 -17.723 1.00 78.44 240 ARG A CA 1
ATOM 1971 C C . ARG A 1 240 ? 7.186 -0.041 -18.468 1.00 78.44 240 ARG A C 1
ATOM 1973 O O . ARG A 1 240 ? 8.300 0.120 -18.966 1.00 78.44 240 ARG A O 1
ATOM 1980 N N . GLY A 1 241 ? 6.482 -1.163 -18.617 1.00 73.50 241 GLY A N 1
ATOM 1981 C CA . GLY A 1 241 ? 6.946 -2.310 -19.400 1.00 73.50 241 GLY A CA 1
ATOM 1982 C C . GLY A 1 241 ? 7.277 -1.916 -20.843 1.00 73.50 241 GLY A C 1
ATOM 1983 O O . GLY A 1 241 ? 8.368 -2.200 -21.340 1.00 73.50 241 GLY A O 1
ATOM 1984 N N . LEU A 1 242 ? 6.391 -1.157 -21.494 1.00 73.88 242 LEU A N 1
ATOM 1985 C CA . LEU A 1 242 ? 6.617 -0.612 -22.836 1.00 73.88 242 LEU A CA 1
ATOM 1986 C C . LEU A 1 242 ? 7.809 0.354 -22.899 1.00 73.88 242 LEU A C 1
ATOM 1988 O O . LEU A 1 242 ? 8.581 0.318 -23.860 1.00 73.88 242 LEU A O 1
ATOM 1992 N N . GLY A 1 243 ? 7.964 1.223 -21.899 1.00 72.44 243 GLY A N 1
ATOM 1993 C CA . GLY A 1 243 ? 9.100 2.136 -21.775 1.00 72.44 243 GLY A CA 1
ATOM 1994 C C . GLY A 1 243 ? 10.428 1.384 -21.687 1.00 72.44 243 GLY A C 1
ATOM 1995 O O . GLY A 1 243 ? 11.350 1.680 -22.450 1.00 72.44 243 GLY A O 1
ATOM 1996 N N . GLY A 1 244 ? 10.487 0.349 -20.846 1.00 74.88 244 GLY A N 1
ATOM 1997 C CA . GLY A 1 244 ? 11.645 -0.537 -20.722 1.00 74.88 244 GLY A CA 1
ATOM 1998 C C . GLY A 1 244 ? 11.991 -1.237 -22.037 1.00 74.88 244 GLY A C 1
ATOM 1999 O O . GLY A 1 244 ? 13.152 -1.246 -22.444 1.00 74.88 244 GLY A O 1
ATOM 2000 N N . ILE A 1 245 ? 10.990 -1.735 -22.772 1.00 73.62 245 ILE A N 1
ATOM 2001 C CA . ILE A 1 245 ? 11.199 -2.351 -24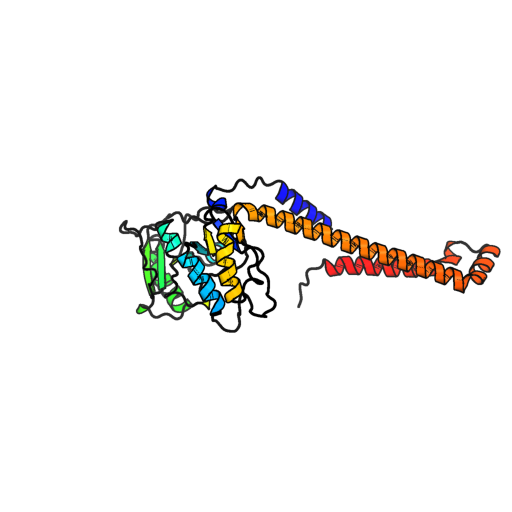.095 1.00 73.62 245 ILE A CA 1
ATOM 2002 C C . ILE A 1 245 ? 11.782 -1.340 -25.091 1.00 73.62 245 ILE A C 1
ATOM 2004 O O . ILE A 1 245 ? 12.717 -1.671 -25.829 1.00 73.62 245 ILE A O 1
ATOM 2008 N N . LYS A 1 246 ? 11.267 -0.103 -25.121 1.00 70.62 246 LYS A N 1
ATOM 2009 C CA . LYS A 1 246 ? 11.794 0.960 -25.995 1.00 70.62 246 LYS A CA 1
ATOM 2010 C C . LYS A 1 246 ? 13.247 1.288 -25.662 1.00 70.62 246 LYS A C 1
ATOM 2012 O O . LYS A 1 246 ? 14.075 1.320 -26.572 1.00 70.62 246 LYS A O 1
ATOM 2017 N N . GLN A 1 247 ? 13.562 1.488 -24.382 1.00 72.31 247 GLN A N 1
ATOM 2018 C CA . GLN A 1 247 ? 14.926 1.767 -23.934 1.00 72.31 247 GLN A CA 1
ATOM 2019 C C . GLN A 1 247 ? 15.872 0.618 -24.298 1.00 72.31 247 GLN A C 1
ATOM 2021 O O . GLN A 1 247 ? 16.896 0.845 -24.939 1.00 72.31 247 GLN A O 1
ATOM 2026 N N . ARG A 1 248 ? 15.493 -0.626 -23.987 1.00 75.44 248 ARG A N 1
ATOM 2027 C CA . ARG A 1 248 ? 16.300 -1.813 -24.294 1.00 75.44 248 ARG A CA 1
ATOM 2028 C C . ARG A 1 248 ? 16.532 -1.982 -25.794 1.00 75.44 248 ARG A C 1
ATOM 2030 O O . ARG A 1 248 ? 17.627 -2.337 -26.223 1.00 75.44 248 ARG A O 1
ATOM 2037 N N . SER A 1 249 ? 15.521 -1.684 -26.608 1.00 74.69 249 SER A N 1
ATOM 2038 C CA . SER A 1 249 ? 15.647 -1.707 -28.068 1.00 74.69 249 SER A CA 1
ATOM 2039 C C . SER A 1 249 ? 16.649 -0.661 -28.562 1.00 74.69 249 SER A C 1
ATOM 2041 O O . SER A 1 249 ? 17.478 -0.968 -29.416 1.00 74.69 249 SER A O 1
ATOM 2043 N N . LEU A 1 250 ? 16.619 0.556 -28.006 1.00 81.38 250 LEU A N 1
ATOM 2044 C CA . LEU A 1 250 ? 17.590 1.608 -28.322 1.00 81.38 250 LEU A CA 1
ATOM 2045 C C . LEU A 1 250 ? 19.013 1.227 -27.894 1.00 81.38 250 LEU A C 1
ATOM 2047 O O . LEU A 1 250 ? 19.943 1.435 -28.670 1.00 81.38 250 LEU A O 1
ATOM 2051 N N . GLU A 1 251 ? 19.189 0.620 -26.718 1.00 79.88 251 GLU A N 1
ATOM 2052 C CA . GLU A 1 251 ? 20.484 0.107 -26.245 1.00 79.88 251 GLU A CA 1
ATOM 2053 C C . GLU A 1 251 ? 21.062 -0.940 -27.206 1.00 79.88 251 GLU A C 1
ATOM 2055 O O . GLU A 1 251 ? 22.224 -0.844 -27.606 1.00 79.88 251 GLU A O 1
ATOM 2060 N N . ILE A 1 252 ? 20.244 -1.907 -27.637 1.00 81.19 252 ILE A N 1
ATOM 2061 C CA . ILE A 1 252 ? 20.655 -2.937 -28.600 1.00 81.19 252 ILE A CA 1
ATOM 2062 C C . ILE A 1 252 ? 21.014 -2.303 -29.950 1.00 81.19 252 ILE A C 1
ATOM 2064 O O . ILE A 1 252 ? 22.047 -2.641 -30.529 1.00 81.19 252 ILE A O 1
ATOM 2068 N N . LEU A 1 253 ? 20.202 -1.367 -30.453 1.00 85.50 253 LEU A N 1
ATOM 2069 C CA . LEU A 1 253 ? 20.481 -0.664 -31.710 1.00 85.50 253 LEU A CA 1
ATOM 2070 C C . LEU A 1 253 ? 21.782 0.144 -31.635 1.00 85.50 253 LEU A C 1
ATOM 2072 O O . LEU A 1 253 ? 22.580 0.114 -32.573 1.00 85.50 253 LEU A O 1
ATOM 2076 N N . PHE A 1 254 ? 22.027 0.824 -30.515 1.00 86.88 254 PHE A N 1
ATOM 2077 C CA . PHE A 1 254 ? 23.260 1.568 -30.284 1.00 86.88 254 PHE A CA 1
ATOM 2078 C C . PHE A 1 254 ? 24.480 0.639 -30.195 1.00 86.88 254 PHE A C 1
ATOM 2080 O O . PHE A 1 254 ? 25.504 0.904 -30.828 1.00 86.88 254 PHE A O 1
ATOM 2087 N N . ALA A 1 255 ? 24.363 -0.495 -29.499 1.00 82.62 255 ALA A N 1
ATOM 2088 C CA . ALA A 1 255 ? 25.413 -1.510 -29.440 1.00 82.62 255 ALA A CA 1
ATOM 2089 C C . ALA A 1 255 ? 25.725 -2.100 -30.828 1.00 82.62 255 ALA A C 1
ATOM 2091 O O . ALA A 1 255 ? 26.894 -2.248 -31.193 1.00 82.62 255 ALA A O 1
ATOM 2092 N N . LEU A 1 256 ? 24.698 -2.379 -31.640 1.00 83.06 256 LEU A N 1
ATOM 2093 C CA . LEU A 1 256 ? 24.859 -2.834 -33.024 1.00 83.06 256 LEU A CA 1
ATOM 2094 C C . LEU A 1 256 ? 25.547 -1.779 -33.895 1.00 83.06 256 LEU A C 1
ATOM 2096 O O . LEU A 1 256 ? 26.439 -2.114 -34.675 1.00 83.06 256 LEU A O 1
ATOM 2100 N N . TYR A 1 257 ? 25.178 -0.507 -33.744 1.00 89.19 257 TYR A N 1
ATOM 2101 C CA . TYR A 1 257 ? 25.831 0.600 -34.438 1.00 89.19 257 TYR A CA 1
ATOM 2102 C C . TYR A 1 257 ? 27.330 0.683 -34.099 1.00 89.19 257 TYR A C 1
ATOM 2104 O O . TYR A 1 257 ? 28.171 0.747 -35.004 1.00 89.19 257 TYR A O 1
ATOM 2112 N N . LEU A 1 258 ? 27.693 0.610 -32.814 1.00 87.56 258 LEU A N 1
ATOM 2113 C CA . LEU A 1 258 ? 29.095 0.585 -32.381 1.00 87.56 258 LEU A CA 1
ATOM 2114 C C . LEU A 1 258 ? 29.848 -0.637 -32.925 1.00 87.56 258 LEU A C 1
ATOM 2116 O O . LEU A 1 258 ? 30.987 -0.522 -33.377 1.00 87.56 258 LEU A O 1
ATOM 2120 N N . LEU A 1 259 ? 29.204 -1.803 -32.950 1.00 84.62 259 LEU A N 1
ATOM 2121 C CA . LEU A 1 259 ? 29.791 -3.022 -33.501 1.00 84.62 259 LEU A CA 1
ATOM 2122 C C . LEU A 1 259 ? 30.072 -2.885 -35.006 1.00 84.62 259 LEU A C 1
ATOM 2124 O O . LEU A 1 259 ? 31.187 -3.160 -35.450 1.00 84.62 259 LEU A O 1
ATOM 2128 N N . ILE A 1 260 ? 29.106 -2.401 -35.791 1.00 85.25 260 ILE A N 1
ATOM 2129 C CA . ILE A 1 260 ? 29.264 -2.216 -37.243 1.00 85.25 260 ILE A CA 1
ATOM 2130 C C . ILE A 1 260 ? 30.362 -1.192 -37.545 1.00 85.25 260 ILE A C 1
ATOM 2132 O O . ILE A 1 260 ? 31.214 -1.436 -38.404 1.00 85.25 260 ILE A O 1
ATOM 2136 N N . THR A 1 261 ? 30.379 -0.065 -36.830 1.00 89.31 261 THR A N 1
ATOM 2137 C CA . THR A 1 261 ? 31.406 0.973 -37.011 1.00 89.31 261 THR A CA 1
ATOM 2138 C C . THR A 1 261 ? 32.801 0.458 -36.657 1.00 89.31 261 THR A C 1
ATOM 2140 O O . THR A 1 261 ? 33.747 0.697 -37.412 1.00 89.31 261 THR A O 1
ATOM 2143 N N . MET A 1 262 ? 32.940 -0.332 -35.588 1.00 85.94 262 MET A N 1
ATOM 2144 C CA . MET A 1 262 ? 34.215 -0.938 -35.199 1.00 85.94 262 MET A CA 1
ATOM 2145 C C . MET A 1 262 ? 34.708 -1.979 -36.216 1.00 85.94 262 MET A C 1
ATOM 2147 O O . MET A 1 262 ? 35.892 -1.982 -36.564 1.00 85.94 262 MET A O 1
ATOM 2151 N N . ILE A 1 263 ? 33.817 -2.821 -36.756 1.00 84.31 263 ILE A N 1
ATOM 2152 C CA . ILE A 1 263 ? 34.154 -3.760 -37.841 1.00 84.31 263 ILE A CA 1
ATOM 2153 C C . ILE A 1 263 ? 34.617 -2.992 -39.079 1.00 84.31 263 ILE A C 1
ATOM 2155 O O . ILE A 1 263 ? 35.681 -3.289 -39.625 1.00 84.31 263 ILE A O 1
ATOM 2159 N N . ALA A 1 264 ? 33.847 -1.990 -39.515 1.00 86.19 264 ALA A N 1
ATOM 2160 C CA . ALA A 1 264 ? 34.176 -1.186 -40.688 1.00 86.19 264 ALA A CA 1
ATOM 2161 C C . ALA A 1 264 ? 35.548 -0.513 -40.534 1.00 86.19 264 ALA A C 1
ATOM 2163 O O . ALA A 1 264 ? 36.379 -0.569 -41.443 1.00 86.19 264 ALA A O 1
ATOM 2164 N N . TYR A 1 265 ? 35.827 0.045 -39.355 1.00 89.12 265 TYR A N 1
ATOM 2165 C CA . TYR A 1 265 ? 37.110 0.663 -39.041 1.00 89.12 265 TYR A CA 1
ATOM 2166 C C . TYR A 1 265 ? 38.278 -0.333 -39.111 1.00 89.12 265 TYR A C 1
ATOM 2168 O O . TYR A 1 265 ? 39.291 -0.060 -39.762 1.00 89.12 265 TYR A O 1
ATOM 2176 N N . LEU A 1 266 ? 38.130 -1.523 -38.519 1.00 85.00 266 LEU A N 1
ATOM 2177 C CA . LEU A 1 266 ? 39.148 -2.579 -38.575 1.00 85.00 266 LEU A CA 1
ATOM 2178 C C . LEU A 1 266 ? 39.407 -3.065 -40.004 1.00 85.00 266 LEU A C 1
ATOM 2180 O O . LEU A 1 266 ? 40.563 -3.283 -40.383 1.00 85.00 266 LEU A O 1
ATOM 2184 N N . VAL A 1 267 ? 38.354 -3.210 -40.813 1.00 84.38 267 VAL A N 1
ATOM 2185 C CA . VAL A 1 267 ? 38.469 -3.567 -42.233 1.00 84.38 267 VAL A CA 1
ATOM 2186 C C . VAL A 1 267 ? 39.261 -2.494 -42.982 1.00 84.38 267 VAL A C 1
ATOM 2188 O O . VAL A 1 267 ? 40.237 -2.826 -43.658 1.00 84.38 267 VAL A O 1
ATOM 2191 N N . LEU A 1 268 ? 38.902 -1.216 -42.823 1.00 86.81 268 LEU A N 1
ATOM 2192 C CA . LEU A 1 268 ? 39.576 -0.097 -43.488 1.00 86.81 268 LEU A CA 1
ATOM 2193 C C . LEU A 1 268 ? 41.057 -0.002 -43.101 1.00 86.81 268 LEU A C 1
ATOM 2195 O O . LEU A 1 268 ? 41.913 0.123 -43.979 1.00 86.81 268 LEU A O 1
ATOM 2199 N N . ILE A 1 269 ? 41.384 -0.128 -41.811 1.00 85.94 269 ILE A N 1
ATOM 2200 C CA . ILE A 1 269 ? 42.775 -0.150 -41.336 1.00 85.94 269 ILE A CA 1
ATOM 2201 C C . ILE A 1 269 ? 43.538 -1.337 -41.918 1.00 85.94 269 ILE A C 1
ATOM 2203 O O . ILE A 1 269 ? 44.650 -1.172 -42.424 1.00 85.94 269 ILE A O 1
ATOM 2207 N N . SER A 1 270 ? 42.957 -2.536 -41.862 1.00 83.69 270 SER A N 1
ATOM 2208 C CA . SER A 1 270 ? 43.590 -3.753 -42.375 1.00 83.69 270 SER A CA 1
ATOM 2209 C C . SER A 1 270 ? 43.896 -3.628 -43.866 1.00 83.69 270 SER A C 1
ATOM 2211 O O . SER A 1 270 ? 45.007 -3.953 -44.294 1.00 83.69 270 SER A O 1
ATOM 2213 N N . LEU A 1 271 ? 42.953 -3.096 -44.651 1.00 83.38 271 LEU A N 1
ATOM 2214 C CA . LEU A 1 271 ? 43.150 -2.819 -46.072 1.00 83.38 271 LEU A CA 1
ATOM 2215 C C . LEU A 1 271 ? 44.217 -1.745 -46.302 1.00 83.38 271 LEU A C 1
ATOM 2217 O O . LEU A 1 271 ? 45.057 -1.931 -47.178 1.00 83.38 271 LEU A O 1
ATOM 2221 N N . LYS A 1 272 ? 44.242 -0.667 -45.509 1.00 86.50 272 LYS A N 1
ATOM 2222 C CA . LYS A 1 272 ? 45.239 0.409 -45.629 1.00 86.50 272 LYS A CA 1
ATOM 2223 C C . LYS A 1 272 ? 46.659 -0.087 -45.342 1.00 86.50 272 LYS A C 1
ATOM 2225 O O . LYS A 1 272 ? 47.561 0.178 -46.131 1.00 86.50 272 LYS A O 1
ATOM 2230 N N . ILE A 1 273 ? 46.856 -0.832 -44.253 1.00 86.69 273 ILE A N 1
ATOM 2231 C CA . ILE A 1 273 ? 48.181 -1.305 -43.818 1.00 86.69 273 ILE A CA 1
ATOM 2232 C C . ILE A 1 273 ? 48.680 -2.461 -44.695 1.00 86.69 273 ILE A C 1
ATOM 2234 O O . ILE A 1 273 ? 49.853 -2.509 -45.055 1.00 86.69 273 ILE A O 1
ATOM 2238 N N . LYS A 1 274 ? 47.810 -3.416 -45.049 1.00 85.56 274 LYS A N 1
ATOM 2239 C CA . LYS A 1 274 ? 48.208 -4.675 -45.709 1.00 85.56 274 LYS A CA 1
ATOM 2240 C C . LYS A 1 274 ? 47.862 -4.728 -47.201 1.00 85.56 274 LYS A C 1
ATOM 2242 O O . LYS A 1 274 ? 47.943 -5.807 -47.790 1.00 85.56 274 LYS A O 1
ATOM 2247 N N . LYS A 1 275 ? 47.533 -3.590 -47.834 1.00 84.50 275 LYS A N 1
ATOM 2248 C CA . LYS A 1 275 ? 47.136 -3.493 -49.256 1.00 84.50 275 LYS A CA 1
ATOM 2249 C C . LYS A 1 275 ? 48.054 -4.295 -50.181 1.00 84.50 275 LYS A C 1
ATOM 2251 O O . LYS A 1 275 ? 47.584 -5.157 -50.912 1.00 84.50 275 LYS A O 1
ATOM 2256 N N . GLN A 1 276 ? 49.364 -4.047 -50.108 1.00 84.38 276 GLN A N 1
ATOM 2257 C CA . GLN A 1 276 ? 50.358 -4.693 -50.976 1.00 84.38 276 GLN A CA 1
ATOM 2258 C C . GLN A 1 276 ? 50.376 -6.215 -50.790 1.00 84.38 276 GLN A C 1
ATOM 2260 O O . GLN A 1 276 ? 50.340 -6.964 -51.763 1.00 84.38 276 GLN A O 1
ATOM 2265 N N . LYS A 1 277 ? 50.352 -6.678 -49.535 1.00 85.88 277 LYS A N 1
ATOM 2266 C CA . LYS A 1 277 ? 50.342 -8.103 -49.190 1.00 85.88 277 LYS A CA 1
ATOM 2267 C C . LYS A 1 277 ? 49.100 -8.812 -49.730 1.00 85.88 277 LYS A C 1
ATOM 2269 O O . LYS A 1 277 ? 49.225 -9.881 -50.321 1.00 85.88 277 LYS A O 1
ATOM 2274 N N . TYR A 1 278 ? 47.917 -8.219 -49.556 1.00 87.38 278 TYR A N 1
ATOM 2275 C CA . TYR A 1 278 ? 46.677 -8.796 -50.078 1.00 87.38 278 TYR A CA 1
ATOM 2276 C C . TYR A 1 278 ? 46.667 -8.830 -51.608 1.00 87.38 278 TYR A C 1
ATOM 2278 O O . TYR A 1 278 ? 46.304 -9.858 -52.173 1.00 87.38 278 TYR A O 1
ATOM 2286 N N . THR A 1 279 ? 47.132 -7.773 -52.280 1.00 85.25 279 THR A N 1
ATOM 2287 C CA . THR A 1 279 ? 47.242 -7.755 -53.746 1.00 85.25 279 THR A CA 1
ATOM 2288 C C . THR A 1 279 ? 48.180 -8.849 -54.255 1.00 85.25 279 THR A C 1
ATOM 2290 O O . THR A 1 279 ? 47.789 -9.614 -55.132 1.00 85.25 279 THR A O 1
ATOM 2293 N N . ILE A 1 280 ? 49.374 -8.995 -53.669 1.00 89.25 280 ILE A N 1
ATOM 2294 C CA . ILE A 1 280 ? 50.336 -10.042 -54.054 1.00 89.25 280 ILE A CA 1
ATOM 2295 C C . ILE A 1 280 ? 49.724 -11.434 -53.859 1.00 89.25 280 ILE A C 1
ATOM 2297 O O . ILE A 1 280 ? 49.805 -12.277 -54.748 1.00 89.25 280 ILE A O 1
ATOM 2301 N N . TRP A 1 281 ? 49.077 -11.693 -52.723 1.00 88.94 281 TRP A N 1
ATOM 2302 C CA . TRP A 1 281 ? 48.441 -12.987 -52.459 1.00 88.94 281 TRP A CA 1
ATOM 2303 C C . TRP A 1 281 ? 47.312 -13.309 -53.440 1.00 88.94 281 TRP A C 1
ATOM 2305 O O . TRP A 1 281 ? 47.209 -14.446 -53.899 1.00 88.94 281 TRP A O 1
ATOM 2315 N N . ARG A 1 282 ? 46.498 -12.316 -53.809 1.00 88.94 282 ARG A N 1
ATOM 2316 C CA . ARG A 1 282 ? 45.414 -12.493 -54.783 1.00 88.94 282 ARG A CA 1
ATOM 2317 C C . ARG A 1 282 ? 45.931 -12.699 -56.206 1.00 88.94 282 ARG A C 1
ATOM 2319 O O . ARG A 1 282 ? 45.377 -13.540 -56.905 1.00 88.94 282 ARG A O 1
ATOM 2326 N N . LEU A 1 283 ? 47.004 -12.010 -56.605 1.00 90.25 283 LEU A N 1
ATOM 2327 C CA . LEU A 1 283 ? 47.671 -12.224 -57.898 1.00 90.25 283 LEU A CA 1
ATOM 2328 C C . LEU A 1 283 ? 48.285 -13.626 -58.008 1.00 90.25 283 LEU A C 1
ATOM 2330 O O . LEU A 1 283 ? 48.239 -14.231 -59.070 1.00 90.25 283 LEU A O 1
ATOM 2334 N N . ASN A 1 284 ? 48.782 -14.174 -56.897 1.00 91.81 284 ASN A N 1
ATOM 2335 C CA . ASN A 1 284 ? 49.301 -15.544 -56.822 1.00 91.81 284 ASN A CA 1
ATOM 2336 C C . ASN A 1 284 ? 48.201 -16.618 -56.666 1.00 91.81 284 ASN A C 1
ATOM 2338 O O . ASN A 1 284 ? 48.492 -17.751 -56.291 1.00 91.81 284 ASN A O 1
ATOM 2342 N N . GLY A 1 285 ? 46.927 -16.279 -56.900 1.00 89.75 285 GLY A N 1
ATOM 2343 C CA . GLY A 1 285 ? 45.823 -17.245 -56.905 1.00 89.75 285 GLY A CA 1
ATOM 2344 C C . GLY A 1 285 ? 45.386 -17.758 -55.527 1.00 89.75 285 GLY A C 1
ATOM 2345 O O . GLY A 1 285 ? 44.611 -18.711 -55.448 1.00 89.75 285 GLY A O 1
ATOM 2346 N N . ILE A 1 286 ? 45.829 -17.146 -54.421 1.00 90.88 286 ILE A N 1
ATOM 2347 C CA . ILE A 1 286 ? 45.403 -17.560 -53.075 1.00 90.88 286 ILE A CA 1
ATOM 2348 C C . ILE A 1 286 ? 43.907 -17.270 -52.891 1.00 90.88 286 ILE A C 1
ATOM 2350 O O . ILE A 1 286 ? 43.409 -16.188 -53.221 1.00 90.88 286 ILE A O 1
ATOM 2354 N N . SER A 1 287 ? 43.175 -18.233 -52.323 1.00 87.44 287 SER A N 1
ATOM 2355 C CA . SER A 1 287 ? 41.730 -18.125 -52.096 1.00 87.44 287 SER A CA 1
ATOM 2356 C C . SER A 1 287 ? 41.350 -16.922 -51.212 1.00 87.44 287 SER A C 1
ATOM 2358 O O . SER A 1 287 ? 42.111 -16.490 -50.338 1.00 87.44 287 SER A O 1
ATOM 2360 N N . MET A 1 288 ? 40.146 -16.377 -51.430 1.00 80.19 288 MET A N 1
ATOM 2361 C CA . MET A 1 288 ? 39.604 -15.225 -50.682 1.00 80.19 288 MET A CA 1
ATOM 2362 C C . MET A 1 288 ? 39.648 -15.464 -49.167 1.00 80.19 288 MET A C 1
ATOM 2364 O O . MET A 1 288 ? 40.146 -1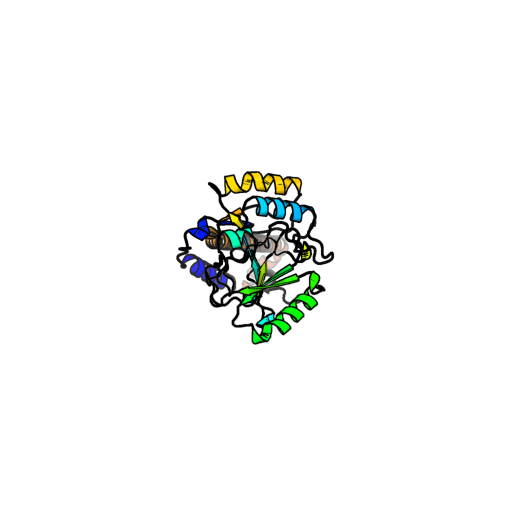4.635 -48.409 1.00 80.19 288 MET A O 1
ATOM 2368 N N . ILE A 1 289 ? 39.201 -16.644 -48.736 1.00 80.88 289 ILE A N 1
ATOM 2369 C CA . ILE A 1 289 ? 39.112 -17.027 -47.323 1.00 80.88 289 ILE A CA 1
ATOM 2370 C C . ILE A 1 289 ? 40.500 -17.009 -46.672 1.00 80.88 289 ILE A C 1
ATOM 2372 O O . ILE A 1 289 ? 40.688 -16.403 -45.621 1.00 80.88 289 ILE A O 1
ATOM 2376 N N . LYS A 1 290 ? 41.511 -17.600 -47.321 1.00 81.31 290 LYS A N 1
ATOM 2377 C CA . LYS A 1 290 ? 42.879 -17.650 -46.781 1.00 81.31 290 LYS A CA 1
ATOM 2378 C C . LYS A 1 290 ? 43.538 -16.267 -46.745 1.00 81.31 290 LYS A C 1
ATOM 2380 O O . LYS A 1 290 ? 44.307 -15.986 -45.827 1.00 81.31 290 LYS A O 1
ATOM 2385 N N . THR A 1 291 ? 43.193 -15.404 -47.700 1.00 83.44 291 THR A N 1
ATOM 2386 C CA . THR A 1 291 ? 43.690 -14.024 -47.786 1.00 83.44 291 THR A CA 1
ATOM 2387 C C . THR A 1 291 ? 43.128 -13.144 -46.664 1.00 83.44 291 THR A C 1
ATOM 2389 O O . THR A 1 291 ? 43.888 -12.420 -46.022 1.00 83.44 291 THR A O 1
ATOM 2392 N N . TYR A 1 292 ? 41.825 -13.245 -46.378 1.00 83.19 292 TYR A N 1
ATOM 2393 C CA . TYR A 1 292 ? 41.120 -12.329 -45.471 1.00 83.19 292 TYR A CA 1
ATOM 2394 C C . TYR A 1 292 ? 40.734 -12.933 -44.114 1.00 83.19 292 TYR A C 1
ATOM 2396 O O . TYR A 1 292 ? 40.151 -12.232 -43.295 1.00 83.19 292 TYR A O 1
ATOM 2404 N N . ARG A 1 293 ? 41.096 -14.187 -43.803 1.00 80.06 293 ARG A N 1
ATOM 2405 C CA . ARG A 1 293 ? 40.761 -14.855 -42.521 1.00 80.06 293 ARG A CA 1
ATOM 2406 C C . ARG A 1 293 ? 41.046 -14.026 -41.263 1.00 80.06 293 ARG A C 1
ATOM 2408 O O . ARG A 1 293 ? 40.285 -14.078 -40.308 1.00 80.06 293 ARG A O 1
ATOM 2415 N N . MET A 1 294 ? 42.121 -13.235 -41.267 1.00 76.69 294 MET A N 1
ATOM 2416 C CA . MET A 1 294 ? 42.487 -12.384 -40.126 1.00 76.69 294 MET A CA 1
ATOM 2417 C C . MET A 1 294 ? 41.581 -11.155 -39.963 1.00 76.69 294 MET A C 1
ATOM 2419 O O . MET A 1 294 ? 41.597 -10.545 -38.904 1.00 76.69 294 MET A O 1
ATOM 2423 N N . ILE A 1 295 ? 40.805 -10.795 -40.987 1.00 79.12 295 ILE A N 1
ATOM 2424 C CA . ILE A 1 295 ? 39.772 -9.751 -40.925 1.00 79.12 295 ILE A CA 1
ATOM 2425 C C . ILE A 1 295 ? 38.493 -10.303 -40.284 1.00 79.12 295 ILE A C 1
ATOM 2427 O O . ILE A 1 295 ? 37.818 -9.587 -39.554 1.00 79.12 295 ILE A O 1
ATOM 2431 N N . PHE A 1 296 ? 38.189 -11.586 -40.502 1.00 73.81 296 PHE A N 1
ATOM 2432 C CA . PHE A 1 296 ? 37.013 -12.239 -39.922 1.00 73.81 296 PHE A CA 1
ATOM 2433 C C . PHE A 1 296 ? 37.194 -12.617 -38.444 1.00 73.81 296 PHE A C 1
ATOM 2435 O O . PHE A 1 296 ? 36.216 -12.696 -37.714 1.00 73.81 296 PHE A O 1
ATOM 2442 N N . LEU A 1 297 ? 38.425 -12.821 -37.965 1.00 75.75 297 LEU A N 1
ATOM 2443 C CA . LEU A 1 297 ? 38.667 -13.199 -36.567 1.00 75.75 297 LEU A CA 1
ATOM 2444 C C . LEU A 1 297 ? 38.161 -12.145 -35.548 1.00 75.75 297 LEU A C 1
ATOM 2446 O O . LEU A 1 297 ? 37.439 -12.532 -34.630 1.00 75.75 297 LEU A O 1
ATOM 2450 N N . PRO A 1 298 ? 38.438 -10.832 -35.706 1.00 77.19 298 PRO A N 1
ATOM 2451 C CA . PRO A 1 298 ? 37.858 -9.797 -34.846 1.00 77.19 298 PRO A CA 1
ATOM 2452 C C . PRO A 1 298 ? 36.327 -9.769 -34.846 1.00 77.19 298 PRO A C 1
ATOM 2454 O O . PRO A 1 298 ? 35.738 -9.508 -33.805 1.00 77.19 298 PRO A O 1
ATOM 2457 N N . PHE A 1 299 ? 35.687 -10.079 -35.979 1.00 78.44 299 PHE A N 1
ATOM 2458 C CA . PHE A 1 299 ? 34.226 -10.142 -36.080 1.00 78.44 299 PHE A CA 1
ATOM 2459 C C . PHE A 1 299 ? 33.645 -11.203 -35.138 1.00 78.44 299 PHE A C 1
ATOM 2461 O O . PHE A 1 299 ? 32.734 -10.910 -34.371 1.00 78.44 299 PHE A O 1
ATOM 2468 N N . PHE A 1 300 ? 34.212 -12.414 -35.133 1.00 81.38 300 PHE A N 1
ATOM 2469 C CA . PHE A 1 300 ? 33.754 -13.483 -34.240 1.00 81.38 300 PHE A CA 1
ATOM 2470 C C . PHE A 1 300 ? 34.015 -13.167 -32.763 1.00 81.38 300 PHE A C 1
ATOM 2472 O O . PHE A 1 300 ? 33.175 -13.478 -31.923 1.00 81.38 300 PHE A O 1
ATOM 2479 N N . ILE A 1 301 ? 35.137 -12.510 -32.446 1.00 83.00 301 ILE A N 1
ATOM 2480 C CA . ILE A 1 301 ? 35.448 -12.075 -31.075 1.00 83.00 301 ILE A CA 1
ATOM 2481 C C . ILE A 1 301 ? 34.436 -11.023 -30.601 1.00 83.00 301 ILE A C 1
ATOM 2483 O O . ILE A 1 301 ? 33.900 -11.133 -29.503 1.00 83.00 301 ILE A O 1
ATOM 2487 N N . GLN A 1 302 ? 34.139 -10.024 -31.433 1.00 80.81 302 GLN A N 1
ATOM 2488 C CA . GLN A 1 302 ? 33.186 -8.958 -31.111 1.00 80.81 302 GLN A CA 1
ATOM 2489 C C . GLN A 1 302 ? 31.753 -9.475 -31.000 1.00 80.81 302 GLN A C 1
ATOM 2491 O O . GLN A 1 302 ? 31.032 -9.099 -30.080 1.00 80.81 302 GLN A O 1
ATOM 2496 N N . TYR A 1 303 ? 31.352 -10.370 -31.903 1.00 82.19 303 TYR A N 1
ATOM 2497 C CA . TYR A 1 303 ? 30.052 -11.025 -31.834 1.00 82.19 303 TYR A CA 1
ATOM 2498 C C . TYR A 1 303 ? 29.923 -11.887 -30.572 1.00 82.19 303 TYR A C 1
ATOM 2500 O O . TYR A 1 303 ? 28.922 -11.793 -29.868 1.00 82.19 303 TYR A O 1
ATOM 2508 N N . GLY A 1 304 ? 30.960 -12.661 -30.232 1.00 83.62 304 GLY A N 1
ATOM 2509 C CA . GLY A 1 304 ? 31.008 -13.423 -28.984 1.00 83.62 304 GLY A CA 1
ATOM 2510 C C . GLY A 1 304 ? 30.896 -12.529 -27.746 1.00 83.62 304 GLY A C 1
ATOM 2511 O O . GLY A 1 304 ? 30.136 -12.847 -26.837 1.00 83.62 304 GLY A O 1
ATOM 2512 N N . ALA A 1 305 ? 31.579 -11.380 -27.734 1.00 81.75 305 ALA A N 1
ATOM 2513 C CA . ALA A 1 305 ? 31.475 -10.398 -26.656 1.00 81.75 305 ALA A CA 1
ATOM 2514 C C . ALA A 1 305 ? 30.066 -9.791 -26.537 1.00 81.75 305 ALA A C 1
ATOM 2516 O O . ALA A 1 305 ? 29.586 -9.611 -25.423 1.00 81.75 305 ALA A O 1
ATOM 2517 N N . LEU A 1 306 ? 29.381 -9.521 -27.657 1.00 78.25 306 LEU A N 1
ATOM 2518 C CA . LEU A 1 306 ? 27.995 -9.043 -27.648 1.00 78.25 306 LEU A CA 1
ATOM 2519 C C . LEU A 1 306 ? 27.040 -10.105 -27.095 1.00 78.25 306 LEU A C 1
ATOM 2521 O O . LEU A 1 306 ? 26.209 -9.788 -26.251 1.00 78.25 306 LEU A O 1
ATOM 2525 N N . VAL A 1 307 ? 27.175 -11.360 -27.539 1.00 80.88 307 VAL A N 1
ATOM 2526 C CA . VAL A 1 307 ? 26.368 -12.471 -27.016 1.00 80.88 307 VAL A CA 1
ATOM 2527 C C . VAL A 1 307 ? 26.584 -12.599 -25.513 1.00 80.88 307 VAL A C 1
ATOM 2529 O O . VAL A 1 307 ? 25.604 -12.561 -24.777 1.00 80.88 307 VAL A O 1
ATOM 2532 N N . LEU A 1 308 ? 27.843 -12.632 -25.058 1.00 81.31 308 LEU A N 1
ATOM 2533 C CA . LEU A 1 308 ? 28.187 -12.654 -23.635 1.00 81.31 308 LEU A CA 1
ATOM 2534 C C . LEU A 1 308 ? 27.554 -11.477 -22.887 1.00 81.31 308 LEU A C 1
ATOM 2536 O O . LEU A 1 308 ? 26.863 -11.700 -21.900 1.00 81.31 308 LEU A O 1
ATOM 2540 N N . TYR A 1 309 ? 27.712 -10.248 -23.379 1.00 76.50 309 TYR A N 1
ATOM 2541 C CA . TYR A 1 309 ? 27.108 -9.057 -22.782 1.00 76.50 309 TYR A CA 1
ATOM 2542 C C . TYR A 1 309 ? 25.588 -9.194 -22.633 1.00 76.50 309 TYR A C 1
ATOM 2544 O O . TYR A 1 309 ? 25.060 -8.965 -21.549 1.00 76.50 309 TYR A O 1
ATOM 2552 N N . THR A 1 310 ? 24.886 -9.630 -23.683 1.00 71.38 310 THR A N 1
ATOM 2553 C CA . THR A 1 310 ? 23.429 -9.820 -23.625 1.00 71.38 310 THR A CA 1
ATOM 2554 C C . THR A 1 310 ? 23.020 -10.945 -22.675 1.00 71.38 310 THR A C 1
ATOM 2556 O O . THR A 1 310 ? 22.058 -10.790 -21.936 1.00 71.38 310 THR A O 1
ATOM 2559 N N . THR A 1 311 ? 23.766 -12.052 -22.623 1.00 70.69 311 THR A N 1
ATOM 2560 C CA . THR A 1 311 ? 23.454 -13.174 -21.726 1.00 70.69 311 THR A CA 1
ATOM 2561 C C . THR A 1 311 ? 23.783 -12.891 -20.263 1.00 70.69 311 THR A C 1
ATOM 2563 O O . THR A 1 311 ? 23.069 -13.369 -19.392 1.00 70.69 311 THR A O 1
ATOM 2566 N N . PHE A 1 312 ? 24.843 -12.127 -19.982 1.00 67.00 312 PHE A N 1
ATOM 2567 C CA . PHE A 1 312 ? 25.259 -11.798 -18.616 1.00 67.00 312 PHE A CA 1
ATOM 2568 C C . PHE A 1 312 ? 24.494 -10.605 -18.034 1.00 67.00 312 PHE A C 1
ATOM 2570 O O . PHE A 1 312 ? 24.318 -10.555 -16.826 1.00 67.00 312 PHE A O 1
ATOM 2577 N N . MET A 1 313 ? 24.002 -9.677 -18.862 1.00 60.75 313 MET A N 1
ATOM 2578 C CA . MET A 1 313 ? 23.088 -8.619 -18.407 1.00 60.75 313 MET A CA 1
ATOM 2579 C C . MET A 1 313 ? 21.673 -9.134 -18.116 1.00 60.75 313 MET A C 1
ATOM 2581 O O . MET A 1 313 ? 20.984 -8.557 -17.284 1.00 60.75 313 MET A O 1
ATOM 2585 N N . ASP A 1 314 ? 21.233 -10.192 -18.805 1.00 52.09 314 ASP A N 1
ATOM 2586 C CA . ASP A 1 314 ? 19.909 -10.797 -18.602 1.00 52.09 314 ASP A CA 1
ATOM 2587 C C . ASP A 1 314 ? 19.932 -11.938 -17.562 1.00 52.09 314 ASP A C 1
ATOM 2589 O O . ASP A 1 314 ? 18.882 -12.477 -17.209 1.00 52.09 314 ASP A O 1
ATOM 2593 N N . ALA A 1 315 ? 21.112 -12.331 -17.067 1.00 44.09 315 ALA A N 1
ATOM 2594 C CA . ALA A 1 315 ? 21.197 -13.179 -15.891 1.00 44.09 315 ALA A CA 1
ATOM 2595 C C . ALA A 1 315 ? 20.820 -12.307 -14.685 1.00 44.09 315 ALA A C 1
ATOM 2597 O O . ALA A 1 315 ? 21.512 -11.316 -14.437 1.00 44.09 315 ALA A O 1
ATOM 2598 N N . PRO A 1 316 ? 19.751 -12.626 -13.926 1.00 42.72 316 PRO A N 1
ATOM 2599 C CA . PRO A 1 316 ? 19.599 -12.009 -12.622 1.00 42.72 316 PRO A CA 1
ATOM 2600 C C . PRO A 1 316 ? 20.907 -12.285 -11.885 1.00 42.72 316 PRO A C 1
ATOM 2602 O O . PRO A 1 316 ? 21.369 -13.429 -11.862 1.00 42.72 316 PRO A O 1
ATOM 2605 N N . PHE A 1 317 ? 21.529 -11.245 -11.337 1.00 41.62 317 PHE A N 1
ATOM 2606 C CA . PHE A 1 317 ? 22.564 -11.391 -10.323 1.00 41.62 317 PHE A CA 1
ATOM 2607 C C . PHE A 1 317 ? 21.921 -12.070 -9.100 1.00 41.62 317 PHE A C 1
ATOM 2609 O O . PHE A 1 317 ? 21.639 -11.449 -8.086 1.00 41.62 317 PHE A O 1
ATOM 2616 N N . ALA A 1 318 ? 21.622 -13.361 -9.217 1.00 33.22 318 ALA A N 1
ATOM 2617 C CA . ALA A 1 318 ? 21.625 -14.262 -8.094 1.00 33.22 318 ALA A CA 1
ATOM 2618 C C . ALA A 1 318 ? 23.109 -14.426 -7.755 1.00 33.22 318 ALA A C 1
ATOM 2620 O O . ALA A 1 318 ? 23.869 -14.873 -8.614 1.00 33.22 318 ALA A O 1
ATOM 2621 N N . TRP A 1 319 ? 23.489 -14.053 -6.533 1.00 37.22 319 TRP A N 1
ATOM 2622 C CA . TRP A 1 319 ? 24.846 -14.060 -5.964 1.00 37.22 319 TRP A CA 1
ATOM 2623 C C . TRP A 1 319 ? 25.667 -12.778 -6.167 1.00 37.22 319 TRP A C 1
ATOM 2625 O O . TRP A 1 319 ? 26.576 -12.713 -6.994 1.00 37.22 319 TRP A O 1
ATOM 2635 N N . LEU A 1 320 ? 25.384 -11.777 -5.338 1.00 32.00 320 LEU A N 1
ATOM 2636 C CA . LEU A 1 320 ? 26.152 -11.423 -4.130 1.00 32.00 320 LEU A CA 1
ATOM 2637 C C . LEU A 1 320 ? 25.199 -10.714 -3.159 1.00 32.00 320 LEU A C 1
ATOM 2639 O O . LEU A 1 320 ? 25.535 -10.684 -1.957 1.00 32.00 320 LEU A O 1
#

Radius of gyration: 29.55 Å; chains: 1; bounding box: 74×42×88 Å

Foldseek 3Di:
DVLVVLVVVLVVLVPDPLPDPPVLQQWWALADFDCDPVNPPPAPVPPLADPPLQLLLVVVQVVQLKWFWAQCQLPPPPDLLRREIEIEQSLCVVFWFAAPVRDTDHDDLQDQAWEKEAEPVCVVCQVVSLVVVCVVVVHDPVRHDYTYTHAQGWDAAQDRVDRTDRGGGMYTYDHSNHAGRSRDQAADNPQSNRRIIGGDDPHQVVSCVVSCVSCVVSVNCNRRVGIGRSSCPSVVVSVVSVVVSVVVVVVVVVLVVVLVVVLVVLVVVCCVVCVVVLVVCVVVVHDPCVSCVVSCVVNVVSVVVVVVVVVVVPPPPPDD